Protein AF-A0A6A6BE35-F1 (afdb_monomer_lite)

Structure (mmCIF, N/CA/C/O backbone):
data_AF-A0A6A6BE35-F1
#
_entry.id   AF-A0A6A6BE35-F1
#
loop_
_atom_site.group_PDB
_atom_site.id
_atom_site.type_symbol
_atom_site.label_atom_id
_atom_site.label_alt_id
_atom_site.label_comp_id
_atom_site.label_asym_id
_atom_site.label_entity_id
_atom_site.label_seq_id
_atom_site.pdbx_PDB_ins_code
_atom_site.Cartn_x
_atom_site.Cartn_y
_atom_site.Cartn_z
_atom_site.occupancy
_atom_site.B_iso_or_equiv
_atom_site.auth_seq_id
_atom_site.auth_comp_id
_atom_site.auth_asym_id
_atom_site.auth_atom_id
_atom_site.pdbx_PDB_model_num
ATOM 1 N N . MET A 1 1 ? -9.142 2.833 -28.891 1.00 37.50 1 MET A N 1
ATOM 2 C CA . MET A 1 1 ? -7.715 3.220 -28.942 1.00 37.50 1 MET A CA 1
ATOM 3 C C . MET A 1 1 ? -7.694 4.728 -28.736 1.00 37.50 1 MET A C 1
ATOM 5 O O . MET A 1 1 ? -7.769 5.482 -29.693 1.00 37.50 1 MET A O 1
ATOM 9 N N . SER A 1 2 ? -7.842 5.151 -27.480 1.00 34.91 2 SER A N 1
ATOM 10 C CA . SER A 1 2 ? -8.206 6.531 -27.126 1.00 34.91 2 SER A CA 1
ATOM 11 C C . SER A 1 2 ? -6.952 7.366 -26.843 1.00 34.91 2 SER A C 1
ATOM 13 O O . SER A 1 2 ? -5.941 6.805 -26.420 1.00 34.91 2 SER A O 1
ATOM 15 N N . PRO A 1 3 ? -6.992 8.670 -27.156 1.00 46.59 3 PRO A N 1
ATOM 16 C CA . PRO A 1 3 ? -5.822 9.473 -27.476 1.00 46.59 3 PRO A CA 1
ATOM 17 C C . PRO A 1 3 ? -5.010 9.829 -26.230 1.00 46.59 3 PRO A C 1
ATOM 19 O O . PRO A 1 3 ? -5.546 9.938 -25.129 1.00 46.59 3 PRO A O 1
ATOM 22 N N . LEU A 1 4 ? -3.709 10.035 -26.446 1.00 47.69 4 LEU A N 1
ATOM 23 C CA . LEU A 1 4 ? -2.791 10.735 -25.551 1.00 47.69 4 LEU A CA 1
ATOM 24 C C . LEU A 1 4 ? -3.471 11.990 -24.980 1.00 47.69 4 LEU A C 1
ATOM 26 O O . LEU A 1 4 ? -3.577 13.004 -25.669 1.00 47.69 4 LEU A O 1
ATOM 30 N N . TYR A 1 5 ? -3.948 11.920 -23.738 1.00 47.78 5 TYR A N 1
ATOM 31 C CA . TYR A 1 5 ? -4.463 13.087 -23.031 1.00 47.78 5 TYR A CA 1
ATOM 32 C C . TYR A 1 5 ? -3.304 14.081 -22.821 1.00 47.78 5 TYR A C 1
ATOM 34 O O . TYR A 1 5 ? -2.367 13.820 -22.069 1.00 47.78 5 TYR A O 1
ATOM 42 N N . GLU A 1 6 ? -3.373 15.210 -23.527 1.00 46.94 6 GLU A N 1
ATOM 43 C CA . GLU A 1 6 ? -2.720 16.485 -23.187 1.00 46.94 6 GLU A CA 1
ATOM 44 C C . GLU A 1 6 ? -1.197 16.478 -22.969 1.00 46.94 6 GLU A C 1
ATOM 46 O O . GLU A 1 6 ? -0.704 17.085 -22.022 1.00 46.94 6 GLU A O 1
ATOM 51 N N . GLY A 1 7 ? -0.414 15.825 -23.834 1.00 51.19 7 GLY A N 1
ATOM 52 C CA . GLY A 1 7 ? 1.042 16.055 -23.907 1.00 51.19 7 GLY A CA 1
ATOM 53 C C . GLY A 1 7 ? 1.855 15.708 -22.647 1.00 51.19 7 GLY A C 1
ATOM 54 O O . GLY A 1 7 ? 3.068 15.914 -22.629 1.00 51.19 7 GLY A O 1
ATOM 55 N N . LYS A 1 8 ? 1.222 15.157 -21.610 1.00 55.59 8 LYS A N 1
ATOM 56 C CA . LYS A 1 8 ? 1.881 14.668 -20.403 1.00 55.59 8 LYS A CA 1
ATOM 57 C C . LYS A 1 8 ? 2.379 13.260 -20.657 1.00 55.59 8 LYS A C 1
ATOM 59 O O . LYS A 1 8 ? 1.674 12.419 -21.219 1.00 55.59 8 LYS A O 1
ATOM 64 N N . ARG A 1 9 ? 3.609 12.977 -20.229 1.00 71.88 9 ARG A N 1
ATOM 65 C CA . ARG A 1 9 ? 4.124 11.604 -20.273 1.00 71.88 9 ARG A CA 1
ATOM 66 C C . ARG A 1 9 ? 3.217 10.724 -19.416 1.00 71.88 9 ARG A C 1
ATOM 68 O O . ARG A 1 9 ? 2.817 11.136 -18.333 1.00 71.88 9 ARG A O 1
ATOM 75 N N . VAL A 1 10 ? 2.940 9.499 -19.867 1.00 71.19 10 VAL A N 1
ATOM 76 C CA . VAL A 1 10 ? 2.113 8.497 -19.155 1.00 71.19 10 VAL A CA 1
ATOM 77 C C . VAL A 1 10 ? 2.489 8.389 -17.669 1.00 71.19 10 VAL A C 1
ATOM 79 O O . VAL A 1 10 ? 1.639 8.245 -16.797 1.00 71.19 10 VAL A O 1
ATOM 82 N N . ARG A 1 11 ? 3.772 8.561 -17.354 1.00 72.75 11 ARG A N 1
ATOM 83 C CA . ARG A 1 11 ? 4.278 8.639 -15.986 1.00 72.75 11 ARG A CA 1
ATOM 84 C C . ARG A 1 11 ? 3.745 9.816 -15.163 1.00 72.75 11 ARG A C 1
ATOM 86 O O . ARG A 1 11 ? 3.403 9.615 -14.005 1.00 72.75 11 ARG A O 1
ATOM 93 N N . GLU A 1 12 ? 3.709 11.026 -15.710 1.00 80.50 12 GLU A N 1
ATOM 94 C CA . GLU A 1 12 ? 3.241 12.227 -14.997 1.00 80.50 12 GLU A CA 1
ATOM 95 C C . GLU A 1 12 ? 1.756 12.091 -14.630 1.00 80.50 12 GLU A C 1
ATOM 97 O O . GLU A 1 12 ? 1.324 12.524 -13.561 1.00 80.50 12 GLU A O 1
ATOM 102 N N . LEU A 1 13 ? 0.992 11.402 -15.480 1.00 82.06 13 LEU A N 1
ATOM 103 C CA . LEU A 1 13 ? -0.392 11.036 -15.212 1.00 82.06 13 LEU A CA 1
ATOM 104 C C . LEU A 1 13 ? -0.497 10.078 -14.009 1.00 82.06 13 LEU A C 1
ATOM 106 O O . LEU A 1 13 ? -1.255 10.340 -13.073 1.00 82.06 13 LEU A O 1
ATOM 110 N N . TYR A 1 14 ? 0.310 9.013 -13.983 1.00 83.44 14 TYR A N 1
ATOM 111 C CA . TYR A 1 14 ? 0.340 8.072 -12.860 1.00 83.44 14 TYR A CA 1
ATOM 112 C C . TYR A 1 14 ? 0.868 8.697 -11.558 1.00 83.44 14 TYR A C 1
ATOM 114 O O . TYR A 1 14 ? 0.335 8.429 -10.480 1.00 83.44 14 TYR A O 1
ATOM 122 N N . GLU A 1 15 ? 1.856 9.590 -11.622 1.00 85.44 15 GLU A N 1
ATOM 123 C CA . GLU A 1 15 ? 2.307 10.380 -10.466 1.00 85.44 15 GLU A CA 1
ATOM 124 C C . GLU A 1 15 ? 1.185 11.276 -9.913 1.00 85.44 15 GLU A C 1
ATOM 126 O O . GLU A 1 15 ? 1.008 11.367 -8.693 1.00 85.44 15 GLU A O 1
ATOM 131 N N . GLY A 1 16 ? 0.378 11.875 -10.791 1.00 85.12 16 GLY A N 1
ATOM 132 C CA . GLY A 1 16 ? -0.818 12.625 -10.411 1.00 85.12 16 GLY A CA 1
ATOM 133 C C . GLY A 1 16 ? -1.837 11.750 -9.682 1.00 85.12 16 GLY A C 1
ATOM 134 O O . GLY A 1 16 ? -2.207 12.053 -8.546 1.00 85.12 16 GLY A O 1
ATOM 135 N N . PHE A 1 17 ? -2.224 10.620 -10.279 1.00 83.06 17 PHE A N 1
ATOM 136 C CA . PHE A 1 17 ? -3.195 9.702 -9.679 1.00 83.06 17 PHE A CA 1
ATOM 137 C C . PHE A 1 17 ? -2.731 9.139 -8.334 1.00 83.06 17 PHE A C 1
ATOM 139 O O . PHE A 1 17 ? -3.496 9.157 -7.368 1.00 83.06 17 PHE A O 1
ATOM 146 N N . THR A 1 18 ? -1.472 8.699 -8.229 1.00 83.62 18 THR A N 1
ATOM 147 C CA . THR A 1 18 ? -0.912 8.224 -6.951 1.00 83.62 18 THR A CA 1
ATOM 148 C C . THR A 1 18 ? -0.950 9.311 -5.876 1.00 83.62 18 THR A C 1
ATOM 150 O O . THR A 1 18 ? -1.292 9.023 -4.729 1.00 83.62 18 THR A O 1
ATOM 153 N N . SER A 1 19 ? -0.664 10.566 -6.230 1.00 85.31 19 SER A N 1
ATOM 154 C CA . SER A 1 19 ? -0.704 11.698 -5.296 1.00 85.31 19 SER A CA 1
ATOM 155 C C . SER A 1 19 ? -2.131 12.033 -4.858 1.00 85.31 19 SER A C 1
ATOM 157 O O . SER A 1 19 ? -2.370 12.278 -3.676 1.00 85.31 19 SER A O 1
ATOM 159 N N . THR A 1 20 ? -3.105 11.970 -5.771 1.00 86.12 20 THR A N 1
ATOM 160 C CA . THR A 1 20 ? -4.527 12.133 -5.440 1.00 86.12 20 THR A CA 1
ATOM 161 C C . THR A 1 20 ? -5.021 11.018 -4.519 1.00 86.12 20 THR A C 1
ATOM 163 O O . THR A 1 20 ? -5.700 11.293 -3.530 1.00 86.12 20 THR A O 1
ATOM 166 N N . LEU A 1 21 ? -4.661 9.762 -4.799 1.00 83.38 21 LEU A N 1
ATOM 167 C CA . LEU A 1 21 ? -5.010 8.620 -3.950 1.00 83.38 21 LEU A CA 1
ATOM 168 C C . LEU A 1 21 ? -4.365 8.730 -2.571 1.00 83.38 21 LEU A C 1
ATOM 170 O O . LEU A 1 21 ? -5.031 8.504 -1.562 1.00 83.38 21 LEU A O 1
ATOM 174 N N . GLN A 1 22 ? -3.102 9.154 -2.514 1.00 85.31 22 GLN A N 1
ATOM 175 C CA . GLN A 1 22 ? -2.423 9.441 -1.260 1.00 85.31 22 GLN A CA 1
ATOM 176 C C . GLN A 1 22 ? -3.173 10.529 -0.482 1.00 85.31 22 GLN A C 1
ATOM 178 O O . GLN A 1 22 ? -3.501 10.330 0.684 1.00 85.31 22 GLN A O 1
ATOM 183 N N . TYR A 1 23 ? -3.523 11.647 -1.120 1.00 85.88 23 TYR A N 1
ATOM 184 C CA . TYR A 1 23 ? -4.285 12.713 -0.473 1.00 85.88 23 TYR A CA 1
ATOM 185 C C . TYR A 1 23 ? -5.612 12.202 0.111 1.00 85.88 23 TYR A C 1
ATOM 187 O O . TYR A 1 23 ? -5.887 12.442 1.291 1.00 85.88 23 TYR A O 1
ATOM 195 N N . LYS A 1 24 ? -6.390 11.436 -0.671 1.00 82.81 24 LYS A N 1
ATOM 196 C CA . LYS A 1 24 ? -7.643 10.807 -0.217 1.00 82.81 24 LYS A CA 1
ATOM 197 C C . LYS A 1 24 ? -7.415 9.884 0.987 1.00 82.81 24 LYS A C 1
ATOM 199 O O . LYS A 1 24 ? -8.190 9.946 1.936 1.00 82.81 24 LYS A O 1
ATOM 204 N N . ALA A 1 25 ? -6.354 9.073 0.967 1.00 81.88 25 ALA A N 1
ATOM 205 C CA . ALA A 1 25 ? -6.008 8.144 2.046 1.00 81.88 25 ALA A CA 1
ATOM 206 C C . ALA A 1 25 ? -5.628 8.848 3.360 1.00 81.88 25 ALA A C 1
ATOM 208 O O . ALA A 1 25 ? -5.853 8.311 4.447 1.00 81.88 25 ALA A O 1
ATOM 209 N N . TYR A 1 26 ? -5.024 10.036 3.267 1.00 81.56 26 TYR A N 1
ATOM 210 C CA . TYR A 1 26 ? -4.590 10.804 4.432 1.00 81.56 26 TYR A CA 1
ATOM 211 C C . TYR A 1 26 ? -5.704 11.664 5.041 1.00 81.56 26 TYR A C 1
ATOM 213 O O . TYR A 1 26 ? -5.752 11.770 6.264 1.00 81.56 26 TYR A O 1
ATOM 221 N N . HIS A 1 27 ? -6.589 12.247 4.225 1.00 80.94 27 HIS A N 1
ATOM 222 C CA . HIS A 1 27 ? -7.560 13.256 4.682 1.00 80.94 27 HIS A CA 1
ATOM 223 C C . HIS A 1 27 ? -8.969 12.718 4.938 1.00 80.94 27 HIS A C 1
ATOM 225 O O . HIS A 1 27 ? -9.777 13.403 5.561 1.00 80.94 27 HIS A O 1
ATOM 231 N N . LYS A 1 28 ? -9.297 11.517 4.454 1.00 79.38 28 LYS A N 1
ATOM 232 C CA . LYS A 1 28 ? -10.589 10.873 4.711 1.00 79.38 28 LYS A CA 1
ATOM 233 C C . LYS A 1 28 ? -10.364 9.493 5.328 1.00 79.38 28 LYS A C 1
ATOM 235 O O . LYS A 1 28 ? -9.373 8.846 4.981 1.00 79.38 28 LYS A O 1
ATOM 240 N N . PRO A 1 29 ? -11.259 9.020 6.218 1.00 74.88 29 PRO A N 1
ATOM 241 C CA . PRO A 1 29 ? -11.204 7.641 6.680 1.00 74.88 29 PRO A CA 1
ATOM 242 C C . PRO A 1 29 ? -11.243 6.719 5.450 1.00 74.88 29 PRO A C 1
ATOM 244 O O . PRO A 1 29 ? -12.116 6.887 4.589 1.00 74.88 29 PRO A O 1
ATOM 247 N N . PRO A 1 30 ? -10.266 5.809 5.301 1.00 76.62 30 PRO A N 1
ATOM 248 C CA . PRO A 1 30 ? -10.165 4.990 4.107 1.00 76.62 30 PRO A CA 1
ATOM 249 C C . PRO A 1 30 ? -11.378 4.065 4.028 1.00 76.62 30 PRO A C 1
ATOM 251 O O . PRO A 1 30 ? -11.680 3.336 4.963 1.00 76.62 30 PRO A O 1
ATOM 254 N N . GLY A 1 31 ? -12.091 4.110 2.906 1.00 79.12 31 GLY A N 1
ATOM 255 C CA . GLY A 1 31 ? -13.169 3.170 2.610 1.00 79.12 31 GLY A CA 1
ATOM 256 C C . GLY A 1 31 ? -12.675 2.017 1.739 1.00 79.12 31 GLY A C 1
ATOM 257 O O . GLY A 1 31 ? -11.698 2.164 1.006 1.00 79.12 31 GLY A O 1
ATOM 258 N N . LYS A 1 32 ? -13.405 0.894 1.724 1.00 85.38 32 LYS A N 1
ATOM 259 C CA . LYS A 1 32 ? -13.099 -0.271 0.861 1.00 85.38 32 LYS A CA 1
ATOM 260 C C . LYS A 1 32 ? -12.979 0.094 -0.630 1.00 85.38 32 LYS A C 1
ATOM 262 O O . LYS A 1 32 ? -12.189 -0.505 -1.349 1.00 85.38 32 LYS A O 1
ATOM 267 N N . ARG A 1 33 ? -13.690 1.138 -1.079 1.00 85.94 33 ARG A N 1
ATOM 268 C CA . ARG A 1 33 ? -13.586 1.690 -2.445 1.00 85.94 33 ARG A CA 1
ATOM 269 C C . ARG A 1 33 ? -12.186 2.217 -2.783 1.00 85.94 33 ARG A C 1
ATOM 271 O O . ARG A 1 33 ? -11.717 1.994 -3.889 1.00 85.94 33 ARG A O 1
ATOM 278 N N . LEU A 1 34 ? -11.509 2.864 -1.830 1.00 86.81 34 LEU A N 1
ATOM 279 C CA . LEU A 1 34 ? -10.157 3.395 -2.031 1.00 86.81 34 LEU A CA 1
ATOM 280 C C . LEU A 1 34 ? -9.145 2.269 -2.277 1.00 86.81 34 LEU A C 1
ATOM 282 O O . LEU A 1 34 ? -8.259 2.427 -3.107 1.00 86.81 34 LEU A O 1
ATOM 286 N N . ILE A 1 35 ? -9.294 1.130 -1.589 1.00 89.56 35 ILE A N 1
ATOM 287 C CA . ILE A 1 35 ? -8.456 -0.054 -1.830 1.00 89.56 35 ILE A CA 1
ATOM 288 C C . ILE A 1 35 ? -8.647 -0.550 -3.265 1.00 89.56 35 ILE A C 1
ATOM 290 O O . ILE A 1 35 ? -7.660 -0.808 -3.942 1.00 89.56 35 ILE A O 1
ATOM 294 N N . GLY A 1 36 ? -9.891 -0.619 -3.748 1.00 88.88 36 GLY A N 1
ATOM 295 C CA . GLY A 1 36 ? -10.174 -1.000 -5.135 1.00 88.88 36 GLY A CA 1
ATOM 296 C C . GLY A 1 36 ? -9.543 -0.049 -6.161 1.00 88.88 36 GLY A C 1
ATOM 297 O O . GLY A 1 36 ? -8.948 -0.508 -7.134 1.00 88.88 36 GLY A O 1
ATOM 298 N N . GLU A 1 37 ? -9.603 1.269 -5.923 1.00 89.19 37 GLU A N 1
ATOM 299 C CA . GLU A 1 37 ? -8.927 2.265 -6.776 1.00 89.19 37 GLU A CA 1
ATOM 300 C C . GLU A 1 37 ? -7.400 2.054 -6.793 1.00 89.19 37 GLU A C 1
ATOM 302 O O . GLU A 1 37 ? -6.778 2.085 -7.854 1.00 89.19 37 GLU A O 1
ATOM 307 N N . VAL A 1 38 ? -6.792 1.801 -5.628 1.00 91.31 38 VAL A N 1
ATOM 308 C CA . VAL A 1 38 ? -5.349 1.529 -5.513 1.00 91.31 38 VAL A CA 1
ATOM 309 C C . VAL A 1 38 ? -4.962 0.233 -6.231 1.00 91.31 38 VAL A C 1
ATOM 311 O O . VAL A 1 38 ? -3.960 0.225 -6.942 1.00 91.31 38 VAL A O 1
ATOM 314 N N . GLN A 1 39 ? -5.765 -0.825 -6.105 1.00 92.69 39 GLN A N 1
ATOM 315 C CA . GLN A 1 39 ? -5.534 -2.113 -6.767 1.00 92.69 39 GLN A CA 1
ATOM 316 C C . GLN A 1 39 ? -5.629 -2.021 -8.283 1.00 92.69 39 GLN A C 1
ATOM 318 O O . GLN A 1 39 ? -4.753 -2.521 -8.983 1.00 92.69 39 GLN A O 1
ATOM 323 N N . THR A 1 40 ? -6.627 -1.301 -8.791 1.00 93.56 40 THR A N 1
ATOM 324 C CA . THR A 1 40 ? -6.759 -1.051 -10.233 1.00 93.56 40 THR A CA 1
ATOM 325 C C . THR A 1 40 ? -5.504 -0.358 -10.770 1.00 93.56 40 THR A C 1
ATOM 327 O O . THR A 1 40 ? -4.921 -0.775 -11.768 1.00 93.56 40 THR A O 1
ATOM 330 N N . LEU A 1 41 ? -5.012 0.657 -10.054 1.00 91.19 41 LEU A N 1
ATOM 331 C CA . LEU A 1 41 ? -3.800 1.367 -10.450 1.00 91.19 41 LEU A CA 1
ATOM 332 C C . LEU A 1 41 ? -2.532 0.496 -10.340 1.00 91.19 41 LEU A C 1
ATOM 334 O O . LEU A 1 41 ? -1.635 0.598 -11.178 1.00 91.19 41 LEU A O 1
ATOM 338 N N . GLN A 1 42 ? -2.444 -0.373 -9.331 1.00 93.69 42 GLN A N 1
ATOM 339 C CA . GLN A 1 42 ? -1.372 -1.368 -9.213 1.00 93.69 42 GLN A CA 1
ATOM 340 C C . GLN A 1 42 ? -1.378 -2.348 -10.397 1.00 93.69 42 GLN A C 1
ATOM 342 O O . GLN A 1 42 ? -0.311 -2.675 -10.920 1.00 93.69 42 GLN A O 1
ATOM 347 N N . GLU A 1 43 ? -2.551 -2.805 -10.840 1.00 93.56 43 GLU A N 1
ATOM 348 C CA . GLU A 1 43 ? -2.699 -3.688 -12.003 1.00 93.56 43 GLU A CA 1
ATOM 349 C C . GLU A 1 43 ? -2.240 -3.005 -13.294 1.00 93.56 43 GLU A C 1
ATOM 351 O O . GLU A 1 43 ? -1.451 -3.583 -14.048 1.00 93.56 43 GLU A O 1
ATOM 356 N N . GLU A 1 44 ? -2.651 -1.755 -13.516 1.00 92.75 44 GLU A N 1
ATOM 357 C CA . GLU A 1 44 ? -2.216 -0.966 -14.672 1.00 92.75 44 GLU A CA 1
ATOM 358 C C . GLU A 1 44 ? -0.696 -0.754 -14.685 1.00 92.75 44 GLU A C 1
ATOM 360 O O . GLU A 1 44 ? -0.031 -1.036 -15.685 1.00 92.75 44 GLU A O 1
ATOM 365 N N . ILE A 1 45 ? -0.112 -0.331 -13.557 1.00 91.94 45 ILE A N 1
ATOM 366 C CA . ILE A 1 45 ? 1.340 -0.135 -13.444 1.00 91.94 45 ILE A CA 1
ATOM 367 C C . ILE A 1 45 ? 2.084 -1.461 -13.643 1.00 91.94 45 ILE A C 1
ATOM 369 O O . ILE A 1 45 ? 3.120 -1.491 -14.308 1.00 91.94 45 ILE A O 1
ATOM 373 N N . SER A 1 46 ? 1.558 -2.570 -13.119 1.00 94.50 46 SER A N 1
ATOM 374 C CA . SER A 1 46 ? 2.112 -3.913 -13.326 1.00 94.50 46 SER A CA 1
ATOM 375 C C . SER A 1 46 ? 2.116 -4.309 -14.807 1.00 94.50 46 SER A C 1
ATOM 377 O O . SER A 1 46 ? 3.118 -4.828 -15.306 1.00 94.50 46 SER A O 1
ATOM 379 N N . ALA A 1 47 ? 1.042 -4.009 -15.545 1.00 92.94 47 ALA A N 1
ATOM 380 C CA . ALA A 1 47 ? 0.992 -4.224 -16.989 1.00 92.94 47 ALA A CA 1
ATOM 381 C C . ALA A 1 47 ? 2.047 -3.379 -17.725 1.00 92.94 47 ALA A C 1
ATOM 383 O O . ALA A 1 47 ? 2.798 -3.915 -18.542 1.00 92.94 47 ALA A O 1
ATOM 384 N N . CYS A 1 48 ? 2.185 -2.093 -17.385 1.00 91.31 48 CYS A N 1
ATOM 385 C CA . CYS A 1 48 ? 3.225 -1.230 -17.955 1.00 91.31 48 CYS A CA 1
ATOM 386 C C . CYS A 1 48 ? 4.643 -1.739 -17.656 1.00 91.31 48 CYS A C 1
ATOM 388 O O . CYS A 1 48 ? 5.494 -1.746 -18.543 1.00 91.31 48 CYS A O 1
ATOM 390 N N . LEU A 1 49 ? 4.904 -2.208 -16.432 1.00 92.56 49 LEU A N 1
ATOM 391 C CA . LEU A 1 49 ? 6.200 -2.775 -16.050 1.00 92.56 49 LEU A CA 1
ATOM 392 C C . LEU A 1 49 ? 6.556 -4.012 -16.881 1.00 92.56 49 LEU A C 1
ATOM 394 O O . LEU A 1 49 ? 7.704 -4.133 -17.309 1.00 92.56 49 LEU A O 1
ATOM 398 N N . LYS A 1 50 ? 5.584 -4.894 -17.153 1.00 93.50 50 LYS A N 1
ATOM 399 C CA . LYS A 1 50 ? 5.780 -6.063 -18.028 1.00 93.50 50 LYS A CA 1
ATOM 400 C C . LYS A 1 50 ? 6.129 -5.650 -19.456 1.00 93.50 50 LYS A C 1
ATOM 402 O O . LYS A 1 50 ? 7.037 -6.225 -20.050 1.00 93.50 50 LYS A O 1
ATOM 407 N N . VAL A 1 51 ? 5.452 -4.633 -19.993 1.00 93.56 51 VAL A N 1
ATOM 408 C CA . VAL A 1 51 ? 5.753 -4.104 -21.334 1.00 93.56 51 VAL A CA 1
ATOM 409 C C . VAL A 1 51 ? 7.162 -3.513 -21.385 1.00 93.56 51 VAL A C 1
ATOM 411 O O . VAL A 1 51 ? 7.921 -3.842 -22.292 1.00 93.56 51 VAL A O 1
ATOM 414 N N . LEU A 1 52 ? 7.551 -2.697 -20.399 1.00 90.69 52 LEU A N 1
ATOM 415 C CA . LEU A 1 52 ? 8.899 -2.119 -20.335 1.00 90.69 52 LEU A CA 1
ATOM 416 C C . LEU A 1 52 ? 9.986 -3.186 -20.176 1.00 90.69 52 LEU A C 1
ATOM 418 O O . LEU A 1 52 ? 11.067 -3.039 -20.737 1.00 90.69 52 LEU A O 1
ATOM 422 N N . GLN A 1 53 ? 9.712 -4.260 -19.433 1.00 92.94 53 GLN A N 1
ATOM 423 C CA . GLN A 1 53 ? 10.629 -5.391 -19.332 1.00 92.94 53 GLN A CA 1
ATOM 424 C C . GLN A 1 53 ? 10.822 -6.068 -20.696 1.00 92.94 53 GLN A C 1
ATOM 426 O O . GLN A 1 53 ? 11.960 -6.266 -21.113 1.00 92.94 53 GLN A O 1
ATOM 431 N N . GLY A 1 54 ? 9.737 -6.349 -21.423 1.00 92.50 54 GLY A N 1
ATOM 432 C CA . GLY A 1 54 ? 9.832 -6.914 -22.772 1.00 92.50 54 GLY A CA 1
ATOM 433 C C . GLY A 1 54 ? 10.568 -5.991 -23.750 1.00 92.50 54 GLY A C 1
ATOM 434 O O . GLY A 1 54 ? 11.359 -6.455 -24.566 1.00 92.50 54 GLY A O 1
ATOM 435 N N . GLN A 1 55 ? 10.372 -4.673 -23.641 1.00 92.75 55 GLN A N 1
ATOM 436 C CA . GLN A 1 55 ? 11.122 -3.688 -24.430 1.00 92.75 55 GLN A CA 1
ATOM 437 C C . GLN A 1 55 ? 12.615 -3.669 -24.080 1.00 92.75 55 GLN A C 1
ATOM 439 O O . GLN A 1 55 ? 13.445 -3.524 -24.976 1.00 92.75 55 GLN A O 1
ATOM 444 N N . GLU A 1 56 ? 12.968 -3.822 -22.801 1.00 91.44 56 GLU A N 1
ATOM 445 C CA . GLU A 1 56 ? 14.360 -3.916 -22.352 1.00 91.44 56 GLU A CA 1
ATOM 446 C C . GLU A 1 56 ? 15.048 -5.162 -22.929 1.00 91.44 56 GLU A C 1
ATOM 448 O O . GLU A 1 56 ? 16.158 -5.055 -23.452 1.00 91.44 56 GLU A O 1
ATOM 453 N N . GLU A 1 57 ? 14.379 -6.317 -22.871 1.00 92.81 57 GLU A N 1
ATOM 454 C CA . GLU A 1 57 ? 14.861 -7.586 -23.430 1.00 92.81 57 GLU A CA 1
ATOM 455 C C . GLU A 1 57 ? 15.031 -7.481 -24.953 1.00 92.81 57 GLU A C 1
ATOM 457 O O . GLU A 1 57 ? 16.127 -7.695 -25.471 1.00 92.81 57 GLU A O 1
ATOM 462 N N . PHE A 1 58 ? 14.001 -7.011 -25.664 1.00 92.00 58 PHE A N 1
ATOM 463 C CA . PHE A 1 58 ? 14.054 -6.818 -27.114 1.00 92.00 58 PHE A CA 1
ATOM 464 C C . PHE A 1 58 ? 15.173 -5.860 -27.541 1.00 92.00 58 PHE A C 1
ATOM 466 O O . PHE A 1 58 ? 15.912 -6.140 -28.483 1.00 92.00 58 PHE A O 1
ATOM 473 N N . ALA A 1 59 ? 15.335 -4.728 -26.852 1.00 89.12 59 ALA A N 1
ATOM 474 C CA . ALA A 1 59 ? 16.384 -3.766 -27.174 1.00 89.12 59 ALA A CA 1
ATOM 475 C C . ALA A 1 59 ? 17.792 -4.322 -26.885 1.00 89.12 59 ALA A C 1
ATOM 477 O O . ALA A 1 59 ? 18.745 -3.994 -27.600 1.00 89.12 59 ALA A O 1
ATOM 478 N N . ALA A 1 60 ? 17.939 -5.170 -25.862 1.00 89.44 60 ALA A N 1
ATOM 479 C CA . ALA A 1 60 ? 19.196 -5.847 -25.563 1.00 89.44 60 ALA A CA 1
ATOM 480 C C . ALA A 1 60 ? 19.550 -6.880 -26.644 1.00 89.44 60 ALA A C 1
ATOM 482 O O . ALA A 1 60 ? 20.689 -6.886 -27.123 1.00 89.44 60 ALA A O 1
ATOM 483 N N . ASP A 1 61 ? 18.574 -7.676 -27.078 1.00 89.69 61 ASP A N 1
ATOM 484 C CA . ASP A 1 61 ? 18.738 -8.663 -28.146 1.00 89.69 61 ASP A CA 1
ATOM 485 C C . ASP A 1 61 ? 19.024 -7.989 -29.487 1.00 89.69 61 ASP A C 1
ATOM 487 O O . ASP A 1 61 ? 19.970 -8.352 -30.187 1.00 89.69 61 ASP A O 1
ATOM 491 N N . PHE A 1 62 ? 18.283 -6.931 -29.820 1.00 87.44 62 PHE A N 1
ATOM 492 C CA . PHE A 1 62 ? 18.495 -6.159 -31.040 1.00 87.44 62 PHE A CA 1
ATOM 493 C C . PHE A 1 62 ? 19.908 -5.566 -31.093 1.00 87.44 62 PHE A C 1
ATOM 495 O O . PHE A 1 62 ? 20.597 -5.649 -32.111 1.00 87.44 62 PHE A O 1
ATOM 502 N N . LYS A 1 63 ? 20.403 -5.043 -29.965 1.00 86.88 63 LYS A N 1
ATOM 503 C CA . LYS A 1 63 ? 21.791 -4.586 -29.844 1.00 86.88 63 LYS A CA 1
ATOM 504 C C . LYS A 1 63 ? 22.799 -5.726 -30.042 1.00 86.88 63 LYS A C 1
ATOM 506 O O . LYS A 1 63 ? 23.856 -5.496 -30.631 1.00 86.88 63 LYS A O 1
ATOM 511 N N . ALA A 1 64 ? 22.510 -6.932 -29.552 1.00 86.38 64 ALA A N 1
ATOM 512 C CA . ALA A 1 64 ? 23.372 -8.096 -29.748 1.00 86.38 64 ALA A CA 1
ATOM 513 C C . ALA A 1 64 ? 23.411 -8.537 -31.223 1.00 86.38 64 ALA A C 1
ATOM 515 O O . ALA A 1 64 ? 24.491 -8.810 -31.755 1.00 86.38 64 ALA A O 1
ATOM 516 N N . VAL A 1 65 ? 22.266 -8.526 -31.909 1.00 86.50 65 VAL A N 1
ATOM 517 C CA . VAL A 1 65 ? 22.154 -8.843 -33.344 1.00 86.50 65 VAL A CA 1
ATOM 518 C C . VAL A 1 65 ? 22.908 -7.828 -34.201 1.00 86.50 65 VAL A C 1
ATOM 520 O O . VAL A 1 65 ? 23.633 -8.221 -35.109 1.00 86.50 65 VAL A O 1
ATOM 523 N N . LEU A 1 66 ? 22.819 -6.536 -33.877 1.00 82.69 66 LEU A N 1
ATOM 524 C CA . LEU A 1 66 ? 23.553 -5.482 -34.586 1.00 82.69 66 LEU A CA 1
ATOM 525 C C . LEU A 1 66 ? 25.063 -5.480 -34.310 1.00 82.69 66 LEU A C 1
ATOM 527 O O . LEU A 1 66 ? 25.795 -4.691 -34.910 1.00 82.69 66 LEU A O 1
ATOM 531 N N . SER A 1 67 ? 25.553 -6.327 -33.402 1.00 80.62 67 SER A N 1
ATOM 532 C CA . SER A 1 67 ? 26.974 -6.365 -33.092 1.00 80.62 67 SER A CA 1
ATOM 533 C C . SER A 1 67 ? 27.784 -6.920 -34.281 1.00 80.62 67 SER A C 1
ATOM 535 O O . SER A 1 67 ? 27.402 -7.935 -34.861 1.00 80.62 67 SER A O 1
ATOM 537 N N . PRO A 1 68 ? 28.948 -6.330 -34.626 1.00 76.06 68 PRO A N 1
ATOM 538 C CA . PRO A 1 68 ? 29.795 -6.786 -35.736 1.00 76.06 68 PRO A CA 1
ATOM 539 C C . PRO A 1 68 ? 30.234 -8.253 -35.621 1.00 76.06 68 PRO A C 1
ATOM 541 O O . PRO A 1 68 ? 30.583 -8.878 -36.613 1.00 76.06 68 PRO A O 1
ATOM 544 N N . ARG A 1 69 ? 30.208 -8.806 -34.399 1.00 73.44 69 ARG A N 1
ATOM 545 C CA . ARG A 1 69 ? 30.544 -10.205 -34.100 1.00 73.44 69 ARG A CA 1
ATOM 546 C C . ARG A 1 69 ? 29.461 -11.194 -34.534 1.00 73.44 69 ARG A C 1
ATOM 548 O O . ARG A 1 69 ? 29.758 -12.374 -34.663 1.00 73.44 69 ARG A O 1
ATOM 555 N N . SER A 1 70 ? 28.236 -10.721 -34.743 1.00 76.25 70 SER A N 1
ATOM 556 C CA . SER A 1 70 ? 27.102 -11.539 -35.178 1.00 76.25 70 SER A CA 1
ATOM 557 C C . SER A 1 70 ? 27.071 -11.734 -36.699 1.00 76.25 70 SER A C 1
ATOM 559 O O . SER A 1 70 ? 26.354 -12.602 -37.191 1.00 76.25 70 SER A O 1
ATOM 561 N N . PHE A 1 71 ? 27.857 -10.961 -37.458 1.00 76.81 71 PHE A N 1
ATOM 562 C CA . PHE A 1 71 ? 27.926 -11.060 -38.915 1.00 76.81 71 PHE A CA 1
ATOM 563 C C . PHE A 1 71 ? 29.078 -11.969 -39.359 1.00 76.81 71 PHE A C 1
ATOM 565 O O . PHE A 1 71 ? 30.210 -11.838 -38.901 1.00 76.81 71 PHE A O 1
ATOM 572 N N . ARG A 1 72 ? 28.794 -12.874 -40.304 1.00 70.44 72 ARG A N 1
ATOM 573 C CA . ARG A 1 72 ? 29.767 -13.840 -40.852 1.00 70.44 72 ARG A CA 1
ATOM 574 C C . ARG A 1 72 ? 30.912 -13.173 -41.632 1.00 70.44 72 ARG A C 1
ATOM 576 O O . ARG A 1 72 ? 31.991 -13.744 -41.732 1.00 70.44 72 ARG A O 1
ATOM 583 N N . ILE A 1 73 ? 30.674 -11.977 -42.173 1.00 67.88 73 ILE A N 1
ATOM 584 C CA . ILE A 1 73 ? 31.655 -11.123 -42.851 1.00 67.88 73 ILE A CA 1
ATOM 585 C C . ILE A 1 73 ? 31.401 -9.700 -42.342 1.00 67.88 73 ILE A C 1
ATOM 587 O O . ILE A 1 73 ? 30.347 -9.137 -42.621 1.00 67.88 73 ILE A O 1
ATOM 591 N N . SER A 1 74 ? 32.331 -9.136 -41.570 1.00 68.38 74 SER A N 1
ATOM 592 C CA . SER A 1 74 ? 32.234 -7.765 -41.051 1.00 68.38 74 SER A CA 1
ATOM 593 C C . SER A 1 74 ? 33.314 -6.903 -41.691 1.00 68.38 74 SER A C 1
ATOM 595 O O . SER A 1 74 ? 34.502 -7.187 -41.554 1.00 68.38 74 SER A O 1
ATOM 597 N N . THR A 1 75 ? 32.920 -5.816 -42.350 1.00 76.19 75 THR A N 1
ATOM 598 C CA . THR A 1 75 ? 33.872 -4.840 -42.903 1.00 76.19 75 THR A CA 1
ATOM 599 C C . THR A 1 75 ? 34.393 -3.916 -41.795 1.00 76.19 75 THR A C 1
ATOM 601 O O . THR A 1 75 ? 33.647 -3.553 -40.882 1.00 76.19 75 THR A O 1
ATOM 604 N N . SER A 1 76 ? 35.650 -3.463 -41.880 1.00 74.00 76 SER A N 1
ATOM 605 C CA . SER A 1 76 ? 36.253 -2.533 -40.904 1.00 74.00 76 SER A CA 1
ATOM 606 C C . SER A 1 76 ? 35.398 -1.277 -40.673 1.00 74.00 76 SER A C 1
ATOM 608 O O . SER A 1 76 ? 35.219 -0.851 -39.532 1.00 74.00 76 SER A O 1
ATOM 610 N N . PHE A 1 77 ? 34.773 -0.749 -41.731 1.00 76.69 77 PHE A N 1
ATOM 611 C CA . PHE A 1 77 ? 33.837 0.379 -41.668 1.00 76.69 77 PHE A CA 1
ATOM 612 C C . PHE A 1 77 ? 32.589 0.098 -40.806 1.00 76.69 77 PHE A C 1
ATOM 614 O O . PHE A 1 77 ? 32.218 0.927 -39.979 1.00 76.69 77 PHE A O 1
ATOM 621 N N . GLN A 1 78 ? 31.986 -1.091 -40.915 1.00 75.44 78 GLN A N 1
ATOM 622 C CA . G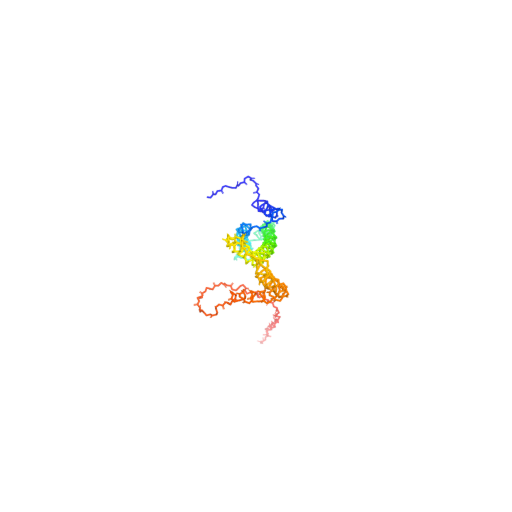LN A 1 78 ? 30.800 -1.480 -40.133 1.00 75.44 78 GLN A CA 1
ATOM 623 C C . GLN A 1 78 ? 31.123 -1.601 -38.638 1.00 75.44 78 GLN A C 1
ATOM 625 O O . GLN A 1 78 ? 30.331 -1.199 -37.784 1.00 75.44 78 GLN A O 1
ATOM 630 N N . SER A 1 79 ? 32.319 -2.103 -38.310 1.00 80.12 79 SER A N 1
ATOM 631 C CA . SER A 1 79 ? 32.778 -2.197 -36.921 1.00 80.12 79 SER A CA 1
ATOM 632 C C . SER A 1 79 ? 32.988 -0.821 -36.274 1.00 80.12 79 SER A C 1
ATOM 634 O O . SER A 1 79 ? 32.631 -0.627 -35.108 1.00 80.12 79 SER A O 1
ATOM 636 N N . LEU A 1 80 ? 33.492 0.150 -37.046 1.00 82.88 80 LEU A N 1
ATOM 637 C CA . LEU A 1 80 ? 33.673 1.532 -36.611 1.00 82.88 80 LEU A CA 1
ATOM 638 C C . LEU A 1 80 ? 32.319 2.240 -36.453 1.00 82.88 80 LEU A C 1
ATOM 640 O O . LEU A 1 80 ? 32.051 2.808 -35.398 1.00 82.88 80 LEU A O 1
ATOM 644 N N . GLN A 1 81 ? 31.425 2.122 -37.441 1.00 84.00 81 GLN A N 1
ATOM 645 C CA . GLN A 1 81 ? 30.079 2.705 -37.398 1.00 84.00 81 GLN A CA 1
ATOM 646 C C . GLN A 1 81 ? 29.260 2.182 -36.209 1.00 84.00 81 GLN A C 1
ATOM 648 O O . GLN A 1 81 ? 28.593 2.953 -35.513 1.00 84.00 81 GLN A O 1
ATOM 653 N N . TYR A 1 82 ? 29.339 0.877 -35.929 1.00 84.94 82 TYR A N 1
ATOM 654 C CA . TYR A 1 82 ? 28.682 0.301 -34.762 1.00 84.94 82 TYR A CA 1
ATOM 655 C C . TYR A 1 82 ? 29.229 0.878 -33.453 1.00 84.94 82 TYR A C 1
ATOM 657 O O . TYR A 1 82 ? 28.456 1.192 -32.547 1.00 84.94 82 TYR A O 1
ATOM 665 N N . ARG A 1 83 ? 30.554 1.023 -33.336 1.00 85.75 83 ARG A N 1
ATOM 666 C CA . ARG A 1 83 ? 31.196 1.515 -32.112 1.00 85.75 83 ARG A CA 1
ATOM 667 C C . ARG A 1 83 ? 30.868 2.978 -31.834 1.00 85.75 83 ARG A C 1
ATOM 669 O O . ARG A 1 83 ? 30.553 3.296 -30.690 1.00 85.75 83 ARG A O 1
ATOM 676 N N . GLU A 1 84 ? 30.947 3.820 -32.859 1.00 87.06 84 GLU A N 1
ATOM 677 C CA . GLU A 1 84 ? 30.825 5.274 -32.724 1.00 87.06 84 GLU A CA 1
ATOM 678 C C . GLU A 1 84 ? 29.364 5.744 -32.651 1.00 87.06 84 GLU A C 1
ATOM 680 O O . GLU A 1 84 ? 29.077 6.704 -31.944 1.00 87.06 84 GLU A O 1
ATOM 685 N N . PHE A 1 85 ? 28.420 5.053 -33.307 1.00 85.38 85 PHE A N 1
ATOM 686 C CA . PHE A 1 85 ? 27.030 5.530 -33.407 1.00 85.38 85 PHE A CA 1
ATOM 687 C C . PHE A 1 85 ? 25.994 4.559 -32.830 1.00 85.38 85 PHE A C 1
ATOM 689 O O . PHE A 1 85 ? 25.203 4.935 -31.964 1.00 85.38 85 PHE A O 1
ATOM 696 N N . ILE A 1 86 ? 25.996 3.292 -33.258 1.00 86.88 86 ILE A N 1
ATOM 697 C CA . ILE A 1 86 ? 24.922 2.339 -32.907 1.00 86.88 86 ILE A CA 1
ATOM 698 C C . ILE A 1 86 ? 24.987 1.947 -31.427 1.00 86.88 86 ILE A C 1
ATOM 700 O O . ILE A 1 86 ? 23.980 1.962 -30.722 1.00 86.88 86 ILE A O 1
ATOM 704 N N . LYS A 1 87 ? 26.180 1.617 -30.926 1.00 88.25 87 LYS A N 1
ATOM 705 C CA . LYS A 1 87 ? 26.400 1.207 -29.536 1.00 88.25 87 LYS A CA 1
ATOM 706 C C . LYS A 1 87 ? 26.020 2.298 -28.520 1.00 88.25 87 LYS A C 1
ATOM 708 O O . LYS A 1 87 ? 25.317 1.949 -27.568 1.00 88.25 87 LYS A O 1
ATOM 713 N N . PRO A 1 88 ? 26.450 3.572 -28.649 1.00 91.62 88 PRO A N 1
ATOM 714 C CA . PRO A 1 88 ? 26.037 4.617 -27.715 1.00 91.62 88 PRO A CA 1
ATOM 715 C C . PRO A 1 88 ? 24.538 4.922 -27.803 1.00 91.62 88 PRO A C 1
ATOM 717 O O . PRO A 1 88 ? 23.905 5.017 -26.754 1.00 91.62 88 PRO A O 1
ATOM 720 N N . ALA A 1 89 ? 23.950 4.973 -29.004 1.00 89.50 89 ALA A N 1
ATOM 721 C CA . ALA A 1 89 ? 22.509 5.186 -29.166 1.00 89.50 89 ALA A CA 1
ATOM 722 C C . ALA A 1 89 ? 21.676 4.056 -28.527 1.00 89.50 89 ALA A C 1
ATOM 724 O O . ALA A 1 89 ? 20.753 4.319 -27.758 1.00 89.50 89 ALA A O 1
ATOM 725 N N . ALA A 1 90 ? 22.047 2.791 -28.758 1.00 88.62 90 ALA A N 1
ATOM 726 C CA . ALA A 1 90 ? 21.379 1.639 -28.149 1.00 88.62 90 ALA A CA 1
ATOM 727 C C . ALA A 1 90 ? 21.536 1.613 -26.619 1.00 88.62 90 ALA A C 1
ATOM 729 O O . ALA A 1 90 ? 20.604 1.265 -25.897 1.00 88.62 90 ALA A O 1
ATOM 730 N N . ASN A 1 91 ? 22.709 1.999 -26.102 1.00 91.44 91 ASN A N 1
ATOM 731 C CA . ASN A 1 91 ? 22.928 2.126 -24.660 1.00 91.44 91 ASN A CA 1
ATOM 732 C C . ASN A 1 91 ? 22.078 3.237 -24.038 1.00 91.44 91 ASN A C 1
ATOM 734 O O . ASN A 1 91 ? 21.571 3.041 -22.936 1.00 91.44 91 ASN A O 1
ATOM 738 N N . ALA A 1 92 ? 21.941 4.379 -24.718 1.00 91.12 92 ALA A N 1
ATOM 739 C CA . ALA A 1 92 ? 21.105 5.483 -24.260 1.00 91.12 92 ALA A CA 1
ATOM 740 C C . ALA A 1 92 ? 19.633 5.052 -24.178 1.00 91.12 92 ALA A C 1
ATOM 742 O O . ALA A 1 92 ? 19.039 5.163 -23.111 1.00 91.12 92 ALA A O 1
ATOM 743 N N . LEU A 1 93 ? 19.097 4.423 -25.231 1.00 89.75 93 LEU A N 1
ATOM 744 C CA . LEU A 1 93 ? 17.730 3.887 -25.221 1.00 89.75 93 LEU A CA 1
ATOM 745 C C . LEU A 1 93 ? 17.501 2.852 -24.111 1.00 89.75 93 LEU A C 1
ATOM 747 O O . LEU A 1 93 ? 16.522 2.936 -23.374 1.00 89.75 93 LEU A O 1
ATOM 751 N N . LEU A 1 94 ? 18.416 1.889 -23.948 1.00 92.19 94 LEU A N 1
ATOM 752 C CA . LEU A 1 94 ? 18.322 0.893 -22.875 1.00 92.19 94 LEU A CA 1
ATOM 753 C C . LEU A 1 94 ? 18.361 1.534 -21.485 1.00 92.19 94 LEU A C 1
ATOM 755 O O . LEU A 1 94 ? 17.668 1.081 -20.572 1.00 92.19 94 LEU A O 1
ATOM 759 N N . LYS A 1 95 ? 19.184 2.571 -21.306 1.00 92.62 95 LYS A N 1
ATOM 760 C CA . LYS A 1 95 ? 19.251 3.323 -20.054 1.00 92.62 95 LYS A CA 1
ATOM 761 C C . LYS A 1 95 ? 17.926 4.034 -19.782 1.00 92.62 95 LYS A C 1
ATOM 763 O O . LYS A 1 95 ? 17.415 3.904 -18.673 1.00 92.62 95 LYS A O 1
ATOM 768 N N . ASP A 1 96 ? 17.355 4.697 -20.781 1.00 91.25 96 ASP A N 1
ATOM 769 C CA . ASP A 1 96 ? 16.089 5.420 -20.645 1.00 91.25 96 ASP A CA 1
ATOM 770 C C . ASP A 1 96 ? 14.936 4.477 -20.272 1.00 91.25 96 ASP A C 1
ATOM 772 O O . ASP A 1 96 ? 14.207 4.750 -19.317 1.00 91.25 96 ASP A O 1
ATOM 776 N N . ILE A 1 97 ? 14.824 3.318 -20.938 1.00 90.12 97 ILE A N 1
ATOM 777 C CA . ILE A 1 97 ? 13.819 2.286 -20.617 1.00 90.12 97 ILE A CA 1
ATOM 778 C C . ILE A 1 97 ? 13.993 1.782 -19.177 1.00 90.12 97 ILE A C 1
ATOM 780 O O . ILE A 1 97 ? 13.024 1.700 -18.418 1.00 90.12 97 ILE A O 1
ATOM 784 N N . ARG A 1 98 ? 15.230 1.470 -18.766 1.00 91.88 98 ARG A N 1
ATOM 785 C CA . ARG A 1 98 ? 15.523 1.009 -17.398 1.00 91.88 98 ARG A CA 1
ATOM 786 C C . ARG A 1 98 ? 15.191 2.054 -16.349 1.00 91.88 98 ARG A C 1
ATOM 788 O O . ARG A 1 98 ? 14.659 1.712 -15.293 1.00 91.88 98 ARG A O 1
ATOM 795 N N . ASP A 1 99 ? 15.545 3.306 -16.601 1.00 91.31 99 ASP A N 1
ATOM 796 C CA . ASP A 1 99 ? 15.298 4.385 -15.657 1.00 91.31 99 ASP A CA 1
ATOM 797 C C . ASP A 1 99 ? 13.797 4.665 -15.543 1.00 91.31 99 ASP A C 1
ATOM 799 O O . ASP A 1 99 ? 13.303 4.881 -14.437 1.00 91.31 99 ASP A O 1
ATOM 803 N N . GLU A 1 100 ? 13.041 4.561 -16.635 1.00 87.94 100 GLU A N 1
ATOM 804 C CA . GLU A 1 100 ? 11.581 4.644 -16.590 1.00 87.94 100 GLU A CA 1
ATOM 805 C C . GLU A 1 100 ? 10.951 3.470 -15.824 1.00 87.94 100 GLU A C 1
ATOM 807 O O . GLU A 1 100 ? 10.099 3.678 -14.954 1.00 87.94 100 GLU A O 1
ATOM 812 N N . ARG A 1 101 ? 11.449 2.244 -16.032 1.00 90.19 101 ARG A N 1
ATOM 813 C CA . ARG A 1 101 ? 11.024 1.053 -15.280 1.00 90.19 101 ARG A CA 1
ATOM 814 C C . ARG A 1 101 ? 11.249 1.210 -13.774 1.00 90.19 101 ARG A C 1
ATOM 816 O O . ARG A 1 101 ? 10.342 0.934 -12.990 1.00 90.19 101 ARG A O 1
ATOM 823 N N . LYS A 1 102 ? 12.422 1.700 -13.350 1.00 92.06 102 LYS A N 1
ATOM 824 C CA . LYS A 1 102 ? 12.722 1.966 -11.927 1.00 92.06 102 LYS A CA 1
ATOM 825 C C . LYS A 1 102 ? 11.739 2.957 -11.305 1.00 92.06 102 LYS A C 1
ATOM 827 O O . LYS A 1 102 ? 11.320 2.772 -10.164 1.00 92.06 102 LYS A O 1
ATOM 832 N N . LYS A 1 103 ? 11.358 4.003 -12.042 1.00 90.19 103 LYS A N 1
ATOM 833 C CA . LYS A 1 103 ? 10.413 5.015 -11.552 1.00 90.19 103 LYS A CA 1
ATOM 834 C C . LYS A 1 103 ? 9.013 4.435 -11.357 1.00 90.19 103 LYS A C 1
ATOM 836 O O . LYS A 1 103 ? 8.413 4.661 -10.307 1.00 90.19 103 LYS A O 1
ATOM 841 N N . LEU A 1 104 ? 8.528 3.623 -12.299 1.00 90.75 104 LEU A N 1
ATOM 842 C CA . LEU A 1 104 ? 7.259 2.905 -12.130 1.00 90.75 104 LEU A CA 1
ATOM 843 C C . LEU A 1 104 ? 7.307 1.906 -10.961 1.00 90.75 104 LEU A C 1
ATOM 845 O O . LEU A 1 104 ? 6.349 1.824 -10.195 1.00 90.75 104 LEU A O 1
ATOM 849 N N . MET A 1 105 ? 8.431 1.211 -10.749 1.00 92.88 105 MET A N 1
ATOM 850 C CA . MET A 1 105 ? 8.612 0.340 -9.575 1.00 92.88 105 MET A CA 1
ATOM 851 C C . MET A 1 105 ? 8.529 1.116 -8.255 1.00 92.88 105 MET A C 1
ATOM 853 O O . MET A 1 105 ? 7.922 0.643 -7.295 1.00 92.88 105 MET A O 1
ATOM 857 N N . HIS A 1 106 ? 9.093 2.324 -8.203 1.00 93.00 106 HIS A N 1
ATOM 858 C CA . HIS A 1 106 ? 8.984 3.180 -7.024 1.00 93.00 106 HIS A CA 1
ATOM 859 C C . HIS A 1 106 ? 7.527 3.600 -6.749 1.00 93.00 106 HIS A C 1
ATOM 861 O O . HIS A 1 106 ? 7.084 3.578 -5.598 1.00 93.00 106 HIS A O 1
ATOM 867 N N . LEU A 1 107 ? 6.752 3.930 -7.790 1.00 91.06 107 LEU A N 1
ATOM 868 C CA . LEU A 1 107 ? 5.319 4.223 -7.650 1.00 91.06 107 LEU A CA 1
ATOM 869 C C . LEU A 1 107 ? 4.523 3.008 -7.166 1.00 91.06 107 LEU A C 1
ATOM 871 O O . LEU A 1 107 ? 3.704 3.149 -6.259 1.00 91.06 107 LEU A O 1
ATOM 875 N N . MET A 1 108 ? 4.819 1.820 -7.695 1.00 92.88 108 MET A N 1
ATOM 876 C CA . MET A 1 108 ? 4.224 0.564 -7.234 1.00 92.88 108 MET A CA 1
ATOM 877 C C . MET A 1 108 ? 4.477 0.340 -5.734 1.00 92.88 108 MET A C 1
ATOM 879 O O . MET A 1 108 ? 3.554 0.040 -4.979 1.00 92.88 108 MET A O 1
ATOM 883 N N . GLY A 1 109 ? 5.713 0.563 -5.271 1.00 92.94 109 GLY A N 1
ATOM 884 C CA . GLY A 1 109 ? 6.059 0.464 -3.850 1.00 92.94 109 GLY A CA 1
ATOM 885 C C . GLY A 1 109 ? 5.281 1.450 -2.971 1.00 92.94 109 GLY A C 1
ATOM 886 O O . GLY A 1 109 ? 4.784 1.079 -1.906 1.00 92.94 109 GLY A O 1
ATOM 887 N N . ARG A 1 110 ? 5.108 2.696 -3.434 1.00 91.94 110 ARG A N 1
ATOM 888 C CA . ARG A 1 110 ? 4.284 3.699 -2.738 1.00 91.94 110 ARG A CA 1
ATOM 889 C C . ARG A 1 110 ? 2.819 3.275 -2.649 1.00 91.94 110 ARG A C 1
ATOM 891 O O . ARG A 1 110 ? 2.219 3.440 -1.589 1.00 91.94 110 ARG A O 1
ATOM 898 N N . LEU A 1 111 ? 2.254 2.722 -3.721 1.00 92.25 111 LEU A N 1
ATOM 899 C CA . LEU A 1 111 ? 0.870 2.246 -3.732 1.00 92.25 111 LEU A CA 1
ATOM 900 C C . LEU A 1 111 ? 0.652 1.081 -2.769 1.00 92.25 111 LEU A C 1
ATOM 902 O O . LEU A 1 111 ? -0.297 1.128 -1.993 1.00 92.25 111 LEU A O 1
ATOM 906 N N . ASN A 1 112 ? 1.576 0.118 -2.723 1.00 93.50 112 ASN A N 1
ATOM 907 C CA . ASN A 1 112 ? 1.526 -0.977 -1.748 1.00 93.50 112 ASN A CA 1
ATOM 908 C C . ASN A 1 112 ? 1.509 -0.452 -0.304 1.00 93.50 112 ASN A C 1
ATOM 910 O O . ASN A 1 112 ? 0.729 -0.914 0.525 1.00 93.50 112 ASN A O 1
ATOM 914 N N . MET A 1 113 ? 2.337 0.552 0.000 1.00 91.69 113 MET A N 1
ATOM 915 C CA . MET A 1 113 ? 2.365 1.178 1.325 1.00 91.69 113 MET A CA 1
ATOM 916 C C . MET A 1 113 ? 1.046 1.898 1.651 1.00 91.69 113 MET A C 1
ATOM 918 O O . MET A 1 113 ? 0.564 1.830 2.782 1.00 91.69 113 MET A O 1
ATOM 922 N N . ILE A 1 114 ? 0.454 2.598 0.676 1.00 90.69 114 ILE A N 1
ATOM 923 C CA . ILE A 1 114 ? -0.851 3.257 0.841 1.00 90.69 114 ILE A CA 1
ATOM 924 C C . ILE A 1 114 ? -1.940 2.214 1.100 1.00 90.69 114 ILE A C 1
ATOM 926 O O . ILE A 1 114 ? -2.739 2.391 2.016 1.00 90.69 114 ILE A O 1
ATOM 930 N N . GLU A 1 115 ? -1.945 1.119 0.342 1.00 91.31 115 GLU A N 1
ATOM 931 C CA . GLU A 1 115 ? -2.897 0.022 0.500 1.00 91.31 115 GLU A CA 1
ATOM 932 C C . GLU A 1 115 ? -2.807 -0.612 1.892 1.00 91.31 115 GLU A C 1
ATOM 934 O O . GLU A 1 115 ? -3.821 -0.739 2.575 1.00 91.31 115 GLU A O 1
ATOM 939 N N . GLN A 1 116 ? -1.598 -0.959 2.344 1.00 91.44 116 GLN A N 1
ATOM 940 C CA . GLN A 1 116 ? -1.372 -1.552 3.665 1.00 91.44 116 GLN A CA 1
ATOM 941 C C . GLN A 1 116 ? -1.861 -0.630 4.785 1.00 91.44 116 GLN A C 1
ATOM 943 O O . GLN A 1 116 ? -2.607 -1.058 5.666 1.00 91.44 116 GLN A O 1
ATOM 948 N N . LYS A 1 117 ? -1.510 0.661 4.720 1.00 89.94 117 LYS A N 1
ATOM 949 C CA . LYS A 1 117 ? -1.978 1.661 5.690 1.00 89.94 117 LYS A CA 1
ATOM 950 C C . LYS A 1 117 ? -3.496 1.829 5.660 1.00 89.94 117 LYS A C 1
ATOM 952 O O . LYS A 1 117 ? -4.108 1.989 6.713 1.00 89.94 117 LYS A O 1
ATOM 957 N N . ALA A 1 118 ? -4.104 1.811 4.474 1.00 89.25 118 ALA A N 1
ATOM 958 C CA . ALA A 1 118 ? -5.549 1.925 4.320 1.00 89.25 118 ALA A CA 1
ATOM 959 C C . ALA A 1 118 ? -6.278 0.709 4.908 1.00 89.25 118 ALA A C 1
ATOM 961 O O . ALA A 1 118 ? -7.252 0.894 5.632 1.00 89.25 118 ALA A O 1
ATOM 962 N N . ARG A 1 119 ? -5.782 -0.510 4.656 1.00 90.12 119 ARG A N 1
ATOM 963 C CA . ARG A 1 119 ? -6.325 -1.754 5.227 1.00 90.12 119 ARG A CA 1
ATOM 964 C C . ARG A 1 119 ? -6.266 -1.748 6.749 1.00 90.12 119 ARG A C 1
ATOM 966 O O . ARG A 1 119 ? -7.296 -1.945 7.378 1.00 90.12 119 ARG A O 1
ATOM 973 N N . TYR A 1 120 ? -5.105 -1.426 7.315 1.00 88.69 120 TYR A N 1
ATOM 974 C CA . TYR A 1 120 ? -4.935 -1.334 8.765 1.00 88.69 120 TYR A CA 1
ATOM 975 C C . TYR A 1 120 ? -5.907 -0.328 9.398 1.00 88.69 120 TYR A C 1
ATOM 977 O O . TYR A 1 120 ? -6.566 -0.616 10.389 1.00 88.69 120 TYR A O 1
ATOM 985 N N . ARG A 1 121 ? -6.066 0.855 8.793 1.00 86.12 121 ARG A N 1
ATOM 986 C CA . ARG A 1 121 ? -7.032 1.854 9.276 1.00 86.12 121 ARG A CA 1
ATOM 987 C C . ARG A 1 121 ? -8.482 1.381 9.173 1.00 86.12 121 ARG A C 1
ATOM 989 O O . ARG A 1 121 ? -9.271 1.721 10.043 1.00 86.12 121 ARG A O 1
ATOM 996 N N . ILE A 1 122 ? -8.844 0.643 8.123 1.00 88.31 122 ILE A N 1
ATOM 997 C CA . ILE A 1 122 ? -10.190 0.062 7.995 1.00 88.31 122 ILE A CA 1
ATOM 998 C C . ILE A 1 122 ? -10.438 -0.951 9.108 1.00 88.31 122 ILE A C 1
ATOM 1000 O O . ILE A 1 122 ? -11.501 -0.913 9.713 1.00 88.31 122 ILE A O 1
ATOM 1004 N N . GLU A 1 123 ? -9.463 -1.806 9.397 1.00 87.56 123 GLU A N 1
ATOM 1005 C CA . GLU A 1 123 ? -9.550 -2.797 10.470 1.00 87.56 123 GLU A CA 1
ATOM 1006 C C . GLU A 1 123 ? -9.758 -2.134 11.839 1.00 87.56 123 GLU A C 1
ATOM 1008 O O . GLU A 1 123 ? -10.686 -2.497 12.557 1.00 87.56 123 GLU A O 1
ATOM 1013 N N . LEU A 1 124 ? -9.003 -1.071 12.139 1.00 84.75 124 LEU A N 1
ATOM 1014 C CA . LEU A 1 124 ? -9.207 -0.275 13.355 1.00 84.75 124 LEU A CA 1
ATOM 1015 C C . LEU A 1 124 ? -10.609 0.352 13.426 1.00 84.75 124 LEU A C 1
ATOM 1017 O O . LEU A 1 124 ? -11.256 0.328 14.469 1.00 84.75 124 LEU A O 1
ATOM 1021 N N . LEU A 1 125 ? -11.112 0.897 12.313 1.00 85.00 125 LEU A N 1
ATOM 1022 C CA . LEU A 1 125 ? -12.465 1.464 12.271 1.00 85.00 125 LEU A CA 1
ATOM 1023 C C . LEU A 1 125 ? -13.551 0.384 12.436 1.00 85.00 125 LEU A C 1
ATOM 1025 O O . LEU A 1 125 ? -14.611 0.652 13.003 1.00 85.00 125 LEU A O 1
ATOM 1029 N N . GLU A 1 126 ? -13.331 -0.834 11.936 1.00 84.69 126 GLU A N 1
ATOM 1030 C CA . GLU A 1 126 ? -14.231 -1.975 12.153 1.00 84.69 126 GLU A CA 1
ATOM 1031 C C . GLU A 1 126 ? -14.204 -2.444 13.626 1.00 84.69 126 GLU A C 1
ATOM 1033 O O . GLU A 1 126 ? -15.254 -2.791 14.185 1.00 84.69 126 GLU A O 1
ATOM 1038 N N . GLU A 1 127 ? -13.048 -2.371 14.293 1.00 83.19 127 GLU A N 1
ATOM 1039 C CA . GLU A 1 127 ? -12.915 -2.623 15.733 1.00 83.19 127 GLU A CA 1
ATOM 1040 C C . GLU A 1 127 ? -13.694 -1.591 16.568 1.00 83.19 127 GLU A C 1
ATOM 1042 O O . GLU A 1 127 ? -14.497 -1.962 17.432 1.00 83.19 127 GLU A O 1
ATOM 1047 N N . ASP A 1 128 ? -13.551 -0.300 16.257 1.00 84.00 128 ASP A N 1
ATOM 1048 C CA . ASP A 1 128 ? -14.268 0.780 16.947 1.00 84.00 128 ASP A CA 1
ATOM 1049 C C . ASP A 1 128 ? -15.794 0.641 16.812 1.00 84.00 128 ASP A C 1
ATOM 1051 O O . ASP A 1 128 ? -16.537 0.797 17.788 1.00 84.00 128 ASP A O 1
ATOM 1055 N N . ASN A 1 129 ? -16.281 0.274 15.622 1.00 83.25 129 ASN A N 1
ATOM 1056 C CA . ASN A 1 129 ? -17.704 -0.001 15.405 1.00 83.25 129 ASN A CA 1
ATOM 1057 C C . ASN A 1 129 ? -18.194 -1.187 16.246 1.00 83.25 129 ASN A C 1
ATOM 1059 O O . ASN A 1 129 ? -19.299 -1.151 16.791 1.00 83.25 129 ASN A O 1
ATOM 1063 N N . SER A 1 130 ? -17.367 -2.222 16.405 1.00 81.31 130 SER A N 1
ATOM 1064 C CA . SER A 1 130 ? -17.696 -3.376 17.248 1.00 81.31 130 SER A CA 1
ATOM 1065 C C . SER A 1 130 ? -17.861 -2.969 18.716 1.00 81.31 130 SER A C 1
ATOM 1067 O O . SER A 1 130 ? -18.785 -3.434 19.389 1.00 81.31 130 SER A O 1
ATOM 1069 N N . LYS A 1 131 ? -17.028 -2.043 19.207 1.00 82.12 131 LYS A N 1
ATOM 1070 C CA . LYS A 1 131 ? -17.153 -1.476 20.558 1.00 82.12 131 LYS A CA 1
ATOM 1071 C C . LYS A 1 131 ? -18.434 -0.656 20.726 1.00 82.12 131 LYS A C 1
ATOM 1073 O O . LYS A 1 131 ? -19.094 -0.770 21.759 1.00 82.12 131 LYS A O 1
ATOM 1078 N N . ALA A 1 132 ? -18.806 0.145 19.729 1.00 87.06 132 ALA A N 1
ATOM 1079 C CA . ALA A 1 132 ? -20.049 0.915 19.765 1.00 87.06 132 ALA A CA 1
ATOM 1080 C C . ALA A 1 132 ? -21.282 -0.002 19.842 1.00 87.06 132 ALA A C 1
ATOM 1082 O O . ALA A 1 132 ? -22.164 0.217 20.675 1.00 87.06 132 ALA A O 1
ATOM 1083 N N . ILE A 1 133 ? -21.304 -1.074 19.040 1.00 88.38 133 ILE A N 1
ATOM 1084 C CA . ILE A 1 133 ? -22.358 -2.098 19.090 1.00 88.38 133 ILE A CA 1
ATOM 1085 C C . ILE A 1 133 ? -22.395 -2.758 20.472 1.00 88.38 133 ILE A C 1
ATOM 1087 O O . ILE A 1 133 ? -23.472 -2.894 21.046 1.00 88.38 133 ILE A O 1
ATOM 1091 N N . PHE A 1 134 ? -21.241 -3.113 21.046 1.00 83.81 134 PHE A N 1
ATOM 1092 C CA . PHE A 1 134 ? -21.177 -3.703 22.385 1.00 83.81 134 PHE A CA 1
ATOM 1093 C C . PHE A 1 134 ? -21.824 -2.799 23.441 1.00 83.81 134 PHE A C 1
ATOM 1095 O O . PHE A 1 134 ? -22.700 -3.248 24.179 1.00 83.81 134 PHE A O 1
ATOM 1102 N N . ILE A 1 135 ? -21.457 -1.515 23.474 1.00 86.44 135 ILE A N 1
ATOM 1103 C CA . ILE A 1 135 ? -22.033 -0.557 24.426 1.00 86.44 135 ILE A CA 1
ATOM 1104 C C . ILE A 1 135 ? -23.549 -0.446 24.221 1.00 86.44 135 ILE A C 1
ATOM 1106 O O . ILE A 1 135 ? -24.296 -0.493 25.195 1.00 86.44 135 ILE A O 1
ATOM 1110 N N . PHE A 1 136 ? -24.020 -0.379 22.973 1.00 86.31 136 PHE A N 1
ATOM 1111 C CA . PHE A 1 136 ? -25.452 -0.358 22.666 1.00 86.31 136 PHE A CA 1
ATOM 1112 C C . PHE A 1 136 ? -26.179 -1.609 23.184 1.00 86.31 136 PHE A C 1
ATOM 1114 O O . PHE A 1 136 ? -27.234 -1.504 23.815 1.00 86.31 136 PHE A O 1
ATOM 1121 N N . THR A 1 137 ? -25.604 -2.795 22.971 1.00 84.88 137 THR A N 1
ATOM 1122 C CA . THR A 1 137 ? -26.181 -4.054 23.460 1.00 84.88 137 THR A CA 1
ATOM 1123 C C . THR A 1 137 ? -26.167 -4.145 24.983 1.00 84.88 137 THR A C 1
ATOM 1125 O O . THR A 1 137 ? -27.161 -4.571 25.559 1.00 84.88 137 THR A O 1
ATOM 1128 N N . LEU A 1 138 ? -25.105 -3.680 25.648 1.00 81.44 138 LEU A N 1
ATOM 1129 C CA . LEU A 1 138 ? -25.006 -3.657 27.107 1.00 81.44 138 LEU A CA 1
ATOM 1130 C C . LEU A 1 138 ? -26.087 -2.756 27.712 1.00 81.44 138 LEU A C 1
ATOM 1132 O O . LEU A 1 138 ? -26.827 -3.176 28.597 1.00 81.44 138 LEU A O 1
ATOM 1136 N N . VAL A 1 139 ? -26.219 -1.541 27.178 1.00 83.56 139 VAL A N 1
ATOM 1137 C CA . VAL A 1 139 ? -27.268 -0.585 27.553 1.00 83.56 139 VAL A CA 1
ATOM 1138 C C . VAL A 1 139 ? -28.648 -1.220 27.363 1.00 83.56 139 VAL A C 1
ATOM 1140 O O . VAL A 1 139 ? -29.473 -1.192 28.271 1.00 83.56 139 VAL A O 1
ATOM 1143 N N . THR A 1 140 ? -28.879 -1.875 26.225 1.00 85.69 140 THR A N 1
ATOM 1144 C CA . THR A 1 140 ? -30.154 -2.540 25.916 1.00 85.69 140 THR A CA 1
ATOM 1145 C C . THR A 1 140 ? -30.464 -3.695 26.873 1.00 85.69 140 THR A C 1
ATOM 1147 O O . THR A 1 140 ? -31.592 -3.796 27.343 1.00 85.69 140 THR A O 1
ATOM 1150 N N . VAL A 1 141 ? -29.484 -4.541 27.209 1.00 80.62 141 VAL A N 1
ATOM 1151 C CA . VAL A 1 141 ? -29.652 -5.681 28.132 1.00 80.62 141 VAL A CA 1
ATOM 1152 C C . VAL A 1 141 ? -29.991 -5.227 29.554 1.00 80.62 141 VAL A C 1
ATOM 1154 O O . VAL A 1 141 ? -30.696 -5.940 30.259 1.00 80.62 141 VAL A O 1
ATOM 1157 N N . ILE A 1 142 ? -29.545 -4.040 29.968 1.00 76.38 142 ILE A N 1
ATOM 1158 C CA . ILE A 1 142 ? -29.899 -3.454 31.269 1.00 76.38 142 ILE A CA 1
ATOM 1159 C C . ILE A 1 142 ? -31.286 -2.801 31.206 1.00 76.38 142 ILE A C 1
ATOM 1161 O O . ILE A 1 142 ? -32.122 -3.021 32.083 1.00 76.38 142 ILE A O 1
ATOM 1165 N N . PHE A 1 143 ? -31.546 -1.998 30.168 1.00 80.81 143 PHE A N 1
ATOM 1166 C CA . PHE A 1 143 ? -32.768 -1.200 30.086 1.00 80.81 143 PHE A CA 1
ATOM 1167 C C . PHE A 1 143 ? -34.000 -2.000 29.678 1.00 80.81 143 PHE A C 1
ATOM 1169 O O . PHE A 1 143 ? -35.056 -1.741 30.235 1.00 80.81 143 PHE A O 1
ATOM 1176 N N . LEU A 1 144 ? -33.910 -2.982 28.776 1.00 83.25 144 LEU A N 1
ATOM 1177 C CA . LEU A 1 144 ? -35.074 -3.787 28.378 1.00 83.25 144 LEU A CA 1
ATOM 1178 C C . LEU A 1 144 ? -35.786 -4.468 29.559 1.00 83.25 144 LEU A C 1
ATOM 1180 O O . LEU A 1 144 ? -36.997 -4.280 29.689 1.00 83.25 144 LEU A O 1
ATOM 1184 N N . PRO A 1 145 ? -35.102 -5.230 30.435 1.00 72.31 145 PRO A N 1
ATOM 1185 C CA . PRO A 1 145 ? -35.767 -5.856 31.573 1.00 72.31 145 PRO A CA 1
ATOM 1186 C C . PRO A 1 145 ? -36.272 -4.820 32.583 1.00 72.31 145 PRO A C 1
ATOM 1188 O O . PRO A 1 145 ? -37.354 -4.993 33.141 1.00 72.31 145 PRO A O 1
ATOM 1191 N N . LEU A 1 146 ? -35.546 -3.711 32.776 1.00 76.44 146 LEU A N 1
ATOM 1192 C CA . LEU A 1 146 ? -35.989 -2.629 33.656 1.00 76.44 146 LEU A CA 1
ATOM 1193 C C . LEU A 1 146 ? -37.266 -1.957 33.122 1.00 76.44 146 LEU A C 1
ATOM 1195 O O . LEU A 1 146 ? -38.219 -1.764 33.872 1.00 76.44 146 LEU A O 1
ATOM 1199 N N . SER A 1 147 ? -37.311 -1.655 31.823 1.00 78.56 147 SER A N 1
ATOM 1200 C CA . SER A 1 147 ? -38.471 -1.092 31.129 1.00 78.56 147 SER A CA 1
ATOM 1201 C C . SER A 1 147 ? -39.661 -2.047 31.126 1.00 78.56 147 SER A C 1
ATOM 1203 O O . SER A 1 147 ? -40.799 -1.605 31.252 1.00 78.56 147 SER A O 1
ATOM 1205 N N . PHE A 1 148 ? -39.421 -3.355 31.018 1.00 77.19 148 PHE A N 1
ATOM 1206 C CA . PHE A 1 148 ? -40.477 -4.354 31.150 1.00 77.19 148 PHE A CA 1
ATOM 1207 C C . PHE A 1 148 ? -41.097 -4.329 32.549 1.00 77.19 148 PHE A C 1
ATOM 1209 O O . PHE A 1 148 ? -42.317 -4.332 32.674 1.00 77.19 148 PHE A O 1
ATOM 1216 N N . VAL A 1 149 ? -40.282 -4.247 33.603 1.00 71.69 149 VAL A N 1
ATOM 1217 C CA . VAL A 1 149 ? -40.782 -4.227 34.985 1.00 71.69 149 VAL A CA 1
ATOM 1218 C C . VAL A 1 149 ? -41.538 -2.941 35.289 1.00 71.69 149 VAL A C 1
ATOM 1220 O O . VAL A 1 149 ? -42.627 -3.001 35.857 1.00 71.69 149 VAL A O 1
ATOM 1223 N N . THR A 1 150 ? -41.022 -1.782 34.870 1.00 73.25 150 THR A N 1
ATOM 1224 C CA . THR A 1 150 ? -41.744 -0.513 35.042 1.00 73.25 150 THR A CA 1
ATOM 1225 C C . THR A 1 150 ? -43.059 -0.507 34.264 1.00 73.25 150 THR A C 1
ATOM 1227 O O . THR A 1 150 ? -44.073 -0.058 34.793 1.00 73.25 150 THR A O 1
ATOM 1230 N N . SER A 1 151 ? -43.078 -1.066 33.050 1.00 74.31 151 SER A N 1
ATOM 1231 C CA . SER A 1 151 ? -44.290 -1.218 32.238 1.00 74.31 151 SER A CA 1
ATOM 1232 C C . SER A 1 151 ? -45.296 -2.186 32.875 1.00 74.31 151 SER A C 1
ATOM 1234 O O . SER A 1 151 ? -46.469 -1.844 33.011 1.00 74.31 151 SER A O 1
ATOM 1236 N N . TYR A 1 152 ? -44.845 -3.351 33.349 1.00 70.06 152 TYR A N 1
ATOM 1237 C CA . TYR A 1 152 ? -45.680 -4.343 34.031 1.00 70.06 152 TYR A CA 1
ATOM 1238 C C . TYR A 1 152 ? -46.308 -3.780 35.311 1.00 70.06 152 TYR A C 1
ATOM 1240 O O . TYR A 1 152 ? -47.507 -3.932 35.542 1.00 70.06 152 TYR A O 1
ATOM 1248 N N . MET A 1 153 ? -45.517 -3.080 36.126 1.00 65.69 153 MET A N 1
ATOM 1249 C CA . MET A 1 153 ? -46.007 -2.470 37.363 1.00 65.69 153 MET A CA 1
ATOM 1250 C C . MET A 1 153 ? -46.886 -1.238 37.112 1.00 65.69 153 MET A C 1
ATOM 1252 O O . MET A 1 153 ? -47.799 -0.979 37.896 1.00 65.69 153 MET A O 1
ATOM 1256 N N . GLY A 1 154 ? -46.647 -0.501 36.023 1.00 65.88 154 GLY A N 1
ATOM 1257 C CA . GLY A 1 154 ? -47.454 0.652 35.618 1.00 65.88 154 GLY A CA 1
ATOM 1258 C C . GLY A 1 154 ? -48.797 0.284 34.979 1.00 65.88 154 GLY A C 1
ATOM 1259 O O . GLY A 1 154 ? -49.746 1.052 35.095 1.00 65.88 154 GLY A O 1
ATOM 1260 N N . MET A 1 155 ? -48.908 -0.889 34.340 1.00 64.25 155 MET A N 1
ATOM 1261 C CA . MET A 1 155 ? -50.146 -1.341 33.681 1.00 64.25 155 MET A CA 1
ATOM 1262 C C . MET A 1 155 ? -51.158 -2.024 34.615 1.00 64.25 155 MET A C 1
ATOM 1264 O O . MET A 1 155 ? -52.307 -2.183 34.217 1.00 64.25 155 MET A O 1
ATOM 1268 N N . ASN A 1 156 ? -50.782 -2.411 35.842 1.00 55.75 156 ASN A N 1
ATOM 1269 C CA . ASN A 1 156 ? -51.633 -3.242 36.715 1.00 55.75 156 ASN A CA 1
ATOM 1270 C C . ASN A 1 156 ? -51.894 -2.668 38.122 1.00 55.75 156 ASN A C 1
ATOM 1272 O O . ASN A 1 156 ? -52.263 -3.386 39.046 1.00 55.75 156 ASN A O 1
ATOM 1276 N N . THR A 1 157 ? -51.737 -1.356 38.301 1.00 52.06 157 THR A N 1
ATOM 1277 C CA . THR A 1 157 ? -51.989 -0.650 39.573 1.00 52.06 157 THR A CA 1
ATOM 1278 C C . THR A 1 157 ? -53.388 -0.025 39.667 1.00 52.06 157 THR A C 1
ATOM 1280 O O . THR A 1 157 ? -53.635 0.816 40.531 1.00 52.06 157 THR A O 1
ATOM 1283 N N . ALA A 1 158 ? -54.329 -0.435 38.809 1.00 48.53 158 ALA A N 1
ATOM 1284 C CA . ALA A 1 158 ? -55.704 0.072 38.829 1.00 48.53 158 ALA A CA 1
ATOM 1285 C C . ALA A 1 158 ? -56.501 -0.336 40.089 1.00 48.53 158 ALA A C 1
ATOM 1287 O O . ALA A 1 158 ? -57.522 0.284 40.369 1.00 48.53 158 ALA A O 1
ATOM 1288 N N . ASP A 1 159 ? -56.010 -1.295 40.886 1.00 49.19 159 ASP A N 1
ATOM 1289 C CA . ASP A 1 159 ? -56.648 -1.754 42.133 1.00 49.19 159 ASP A CA 1
ATOM 1290 C C . ASP A 1 159 ? -55.763 -1.525 43.380 1.00 49.19 159 ASP A C 1
ATOM 1292 O O . ASP A 1 159 ? -55.666 -2.344 44.287 1.00 49.19 159 ASP A O 1
ATOM 1296 N N . ILE A 1 160 ? -55.026 -0.405 43.407 1.00 51.84 160 ILE A N 1
ATOM 1297 C CA . ILE A 1 160 ? -54.237 0.041 44.577 1.00 51.84 160 ILE A CA 1
ATOM 1298 C C . ILE A 1 160 ? -54.925 1.177 45.353 1.00 51.84 160 ILE A C 1
ATOM 1300 O O . ILE A 1 160 ? -54.459 1.589 46.416 1.00 51.84 160 ILE A O 1
ATOM 1304 N N . ARG A 1 161 ? -56.081 1.655 44.881 1.00 53.69 161 ARG A N 1
ATOM 1305 C CA . ARG A 1 161 ? -56.782 2.788 45.499 1.00 53.69 161 ARG A CA 1
ATOM 1306 C C . ARG A 1 161 ? -57.534 2.475 46.793 1.00 53.69 161 ARG A C 1
ATOM 1308 O O . ARG A 1 161 ? -57.984 3.440 47.400 1.00 53.69 161 ARG A O 1
ATOM 1315 N N . ASP A 1 162 ? -57.643 1.216 47.236 1.00 51.00 162 ASP A N 1
ATOM 1316 C CA . ASP A 1 162 ? -58.477 0.925 48.414 1.00 51.00 162 ASP A CA 1
ATOM 1317 C C . ASP A 1 162 ? -58.060 -0.256 49.312 1.00 51.00 162 ASP A C 1
ATOM 1319 O O . ASP A 1 162 ? -58.909 -0.954 49.856 1.00 51.00 162 ASP A O 1
ATOM 1323 N N . THR A 1 163 ? -56.765 -0.523 49.532 1.00 45.41 163 THR A N 1
ATOM 1324 C CA . THR A 1 163 ? -56.364 -1.390 50.664 1.00 45.41 163 THR A CA 1
ATOM 1325 C C . THR A 1 163 ? -54.955 -1.094 51.172 1.00 45.41 163 THR A C 1
ATOM 1327 O O . THR A 1 163 ? -53.985 -1.015 50.424 1.00 45.41 163 THR A O 1
ATOM 1330 N N . ASN A 1 164 ? -54.858 -1.026 52.498 1.00 52.72 164 ASN A N 1
ATOM 1331 C CA . ASN A 1 164 ? -53.723 -0.729 53.381 1.00 52.72 164 ASN A CA 1
ATOM 1332 C C . ASN A 1 164 ? -52.511 -1.707 53.287 1.00 52.72 164 ASN A C 1
ATOM 1334 O O . ASN A 1 164 ? -51.793 -1.901 54.266 1.00 52.72 164 ASN A O 1
ATOM 1338 N N . LYS A 1 165 ? -52.297 -2.389 52.147 1.00 53.12 165 LYS A N 1
ATOM 1339 C CA . LYS A 1 165 ? -51.263 -3.436 51.942 1.00 53.12 165 LYS A CA 1
ATOM 1340 C C . LYS A 1 165 ? -50.346 -3.223 50.725 1.00 53.12 165 LYS A C 1
ATOM 1342 O O . LYS A 1 165 ? -49.476 -4.048 50.457 1.00 53.12 165 LYS A O 1
ATOM 1347 N N . THR A 1 166 ? -50.497 -2.123 49.999 1.00 55.66 166 THR A N 1
ATOM 1348 C CA . THR A 1 166 ? -49.932 -1.918 48.652 1.00 55.66 166 THR A CA 1
ATOM 1349 C C . THR A 1 166 ? -48.494 -1.394 48.595 1.00 55.66 166 THR A C 1
ATOM 1351 O O . THR A 1 166 ? -47.831 -1.560 47.574 1.00 55.66 166 THR A O 1
ATOM 1354 N N . GLN A 1 167 ? -47.947 -0.838 49.682 1.00 54.16 167 GLN A N 1
ATOM 1355 C CA . GLN A 1 167 ? -46.533 -0.430 49.715 1.00 54.16 167 GLN A CA 1
ATOM 1356 C C . GLN A 1 167 ? -45.570 -1.627 49.770 1.00 54.16 167 GLN A C 1
ATOM 1358 O O . GLN A 1 167 ? -44.517 -1.599 49.137 1.00 54.16 167 GLN A O 1
ATOM 1363 N N . GLY A 1 168 ? -45.923 -2.691 50.500 1.00 62.22 168 GLY A N 1
ATOM 1364 C CA . GLY A 1 168 ? -45.034 -3.838 50.712 1.00 62.22 168 GLY A CA 1
ATOM 1365 C C . GLY A 1 168 ? -44.790 -4.658 49.445 1.00 62.22 168 GLY A C 1
ATOM 1366 O O . GLY A 1 168 ? -43.661 -5.056 49.178 1.00 62.22 168 GLY A O 1
ATOM 1367 N N . THR A 1 169 ? -45.821 -4.862 48.625 1.00 61.53 169 THR A N 1
ATOM 1368 C CA . THR A 1 169 ? -45.724 -5.619 47.366 1.00 61.53 169 THR A CA 1
ATOM 1369 C C . THR A 1 169 ? -44.929 -4.879 46.293 1.00 61.53 169 THR A C 1
ATOM 1371 O O . THR A 1 169 ? -44.210 -5.518 45.527 1.00 61.53 169 THR A O 1
ATOM 1374 N N . PHE A 1 170 ? -44.979 -3.542 46.277 1.00 65.19 170 PHE A N 1
ATOM 1375 C CA . PHE A 1 170 ? -44.134 -2.732 45.399 1.00 65.19 170 PHE A CA 1
ATOM 1376 C C . PHE A 1 170 ? -42.649 -2.958 45.700 1.00 65.19 170 PHE A C 1
ATOM 1378 O O . PHE A 1 170 ? -41.888 -3.325 44.809 1.00 65.19 170 PHE A O 1
ATOM 1385 N N . TRP A 1 171 ? -42.249 -2.814 46.966 1.00 64.62 171 TRP A N 1
ATOM 1386 C CA . TRP A 1 171 ? -40.867 -3.057 47.384 1.00 64.62 171 TRP A CA 1
ATOM 1387 C C . TRP A 1 171 ? -40.469 -4.527 47.234 1.00 64.62 171 TRP A C 1
ATOM 1389 O O . TRP A 1 171 ? -39.355 -4.799 46.802 1.00 64.62 171 TRP A O 1
ATOM 1399 N N . ALA A 1 172 ? -41.380 -5.469 47.492 1.00 66.88 172 ALA A N 1
ATOM 1400 C CA . ALA A 1 172 ? -41.127 -6.900 47.341 1.00 66.88 172 ALA A CA 1
ATOM 1401 C C . ALA A 1 172 ? -40.925 -7.350 45.885 1.00 66.88 172 ALA A C 1
ATOM 1403 O O . ALA A 1 172 ? -40.305 -8.383 45.677 1.00 66.88 172 ALA A O 1
ATOM 1404 N N . ALA A 1 173 ? -41.406 -6.603 44.885 1.00 68.56 173 ALA A N 1
ATOM 1405 C CA . ALA A 1 173 ? -41.132 -6.876 43.472 1.00 68.56 173 ALA A CA 1
ATOM 1406 C C . ALA A 1 173 ? -39.973 -6.016 42.938 1.00 68.56 173 ALA A C 1
ATOM 1408 O O . ALA A 1 173 ? -39.080 -6.516 42.254 1.00 68.56 173 ALA A O 1
ATOM 1409 N N . ALA A 1 174 ? -39.937 -4.729 43.288 1.00 67.75 174 ALA A N 1
ATOM 1410 C CA . ALA A 1 174 ? -38.937 -3.788 42.793 1.00 67.75 174 ALA A CA 1
ATOM 1411 C C . ALA A 1 174 ? -37.524 -4.081 43.328 1.00 67.75 174 ALA A C 1
ATOM 1413 O O . ALA A 1 174 ? -36.570 -4.027 42.550 1.00 67.75 174 ALA A O 1
ATOM 1414 N N . LEU A 1 175 ? -37.363 -4.441 44.612 1.00 71.38 175 LEU A N 1
ATOM 1415 C CA . LEU A 1 175 ? -36.054 -4.805 45.180 1.00 71.38 175 LEU A CA 1
ATOM 1416 C C . LEU A 1 175 ? -35.431 -6.033 44.512 1.00 71.38 175 LEU A C 1
ATOM 1418 O O . LEU A 1 175 ? -34.313 -5.915 44.023 1.00 71.38 175 LEU A O 1
ATOM 1422 N N . PRO A 1 176 ? -36.091 -7.202 44.432 1.00 74.94 176 PR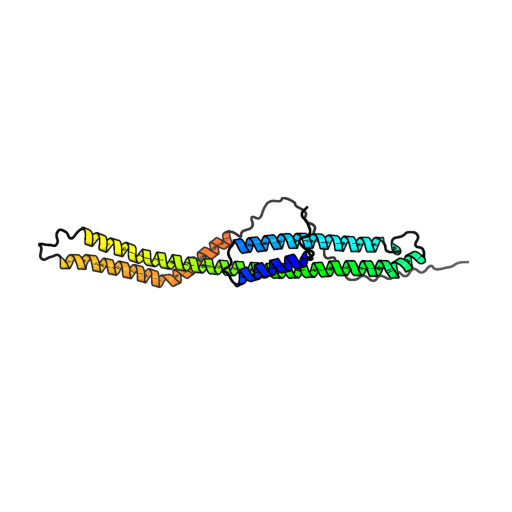O A N 1
ATOM 1423 C CA . PRO A 1 176 ? -35.468 -8.355 43.792 1.00 74.94 176 PRO A CA 1
ATOM 1424 C C . PRO A 1 176 ? -35.213 -8.110 42.309 1.00 74.94 176 PRO A C 1
ATOM 1426 O O . PRO A 1 176 ? -34.182 -8.537 41.804 1.00 74.94 176 PRO A O 1
ATOM 1429 N N . THR A 1 177 ? -36.071 -7.355 41.619 1.00 71.00 177 THR A N 1
ATOM 1430 C CA . THR A 1 177 ? -35.820 -7.017 40.213 1.00 71.00 177 THR A CA 1
ATOM 1431 C C . THR A 1 177 ? -34.588 -6.122 40.057 1.00 71.00 177 THR A C 1
ATOM 1433 O O . THR A 1 177 ? -33.722 -6.405 39.234 1.00 71.00 177 THR A O 1
ATOM 1436 N N . THR A 1 178 ? -34.466 -5.066 40.865 1.00 71.81 178 THR A N 1
ATOM 1437 C CA . THR A 1 178 ? -33.294 -4.174 40.835 1.00 71.81 178 THR A CA 1
ATOM 1438 C C . THR A 1 178 ? -32.025 -4.896 41.259 1.00 71.81 178 THR A C 1
ATOM 1440 O O . THR A 1 178 ? -31.000 -4.707 40.615 1.00 71.81 178 THR A O 1
ATOM 1443 N N . VAL A 1 179 ? -32.092 -5.780 42.259 1.00 79.12 179 VAL A N 1
ATOM 1444 C CA . VAL A 1 179 ? -30.973 -6.635 42.673 1.00 79.12 179 VAL A CA 1
ATOM 1445 C C . VAL A 1 179 ? -30.581 -7.591 41.554 1.00 79.12 179 VAL A C 1
ATOM 1447 O O . VAL A 1 179 ? -29.396 -7.691 41.266 1.00 79.12 179 VAL A O 1
ATOM 1450 N N . VAL A 1 180 ? -31.521 -8.248 40.871 1.00 79.44 180 VAL A N 1
ATOM 1451 C CA . VAL A 1 180 ? -31.217 -9.133 39.733 1.00 79.44 180 VAL A CA 1
ATOM 1452 C C . VAL A 1 180 ? -30.587 -8.345 38.586 1.00 79.44 180 VAL A C 1
ATOM 1454 O O . VAL A 1 180 ? -29.561 -8.769 38.063 1.00 79.44 180 VAL A O 1
ATOM 1457 N N . VAL A 1 181 ? -31.124 -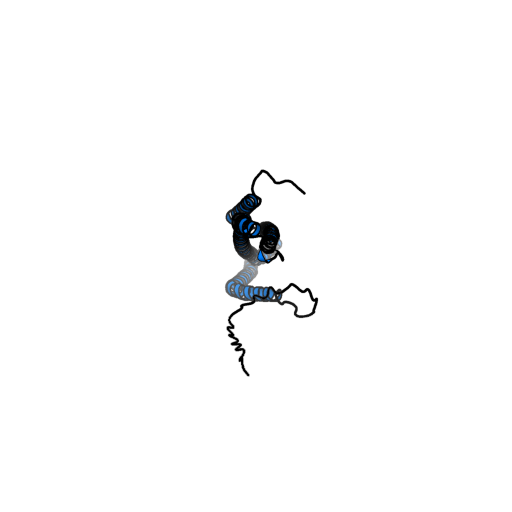7.171 38.239 1.00 76.31 181 VAL A N 1
ATOM 1458 C CA . VAL A 1 181 ? -30.542 -6.306 37.201 1.00 76.31 181 VAL A CA 1
ATOM 1459 C C . VAL A 1 181 ? -29.140 -5.848 37.604 1.00 76.31 181 VAL A C 1
ATOM 1461 O O . VAL A 1 181 ? -28.217 -5.994 36.807 1.00 76.31 181 VAL A O 1
ATOM 1464 N N . LEU A 1 182 ? -28.931 -5.375 38.839 1.00 73.94 182 LEU A N 1
ATOM 1465 C CA . LEU A 1 182 ? -27.600 -5.007 39.337 1.00 73.94 182 LEU A CA 1
ATOM 1466 C C . LEU A 1 182 ? -26.647 -6.202 39.317 1.00 73.94 182 LEU A C 1
ATOM 1468 O O . LEU A 1 182 ? -25.516 -6.052 38.877 1.00 73.94 182 LEU A O 1
ATOM 1472 N N . SER A 1 183 ? -27.101 -7.381 39.741 1.00 75.44 183 SER A N 1
ATOM 1473 C CA . SER A 1 183 ? -26.297 -8.608 39.788 1.00 75.44 183 SER A CA 1
ATOM 1474 C C . SER A 1 183 ? -25.861 -9.031 38.393 1.00 75.44 183 SER A C 1
ATOM 1476 O O . SER A 1 183 ? -24.686 -9.299 38.172 1.00 75.44 183 SER A O 1
ATOM 1478 N N . VAL A 1 184 ? -26.784 -9.039 37.429 1.00 75.31 184 VAL A N 1
ATOM 1479 C CA . VAL A 1 184 ? -26.500 -9.368 36.028 1.00 75.31 184 VAL A CA 1
ATOM 1480 C C . VAL A 1 184 ? -25.570 -8.326 35.416 1.00 75.31 184 VAL A C 1
ATOM 1482 O O . VAL A 1 184 ? -24.609 -8.687 34.747 1.00 75.31 184 VAL A O 1
ATOM 1485 N N . THR A 1 185 ? -25.789 -7.042 35.698 1.00 70.31 185 THR A N 1
ATOM 1486 C CA . THR A 1 185 ? -24.930 -5.962 35.197 1.00 70.31 185 THR A CA 1
ATOM 1487 C C . THR A 1 185 ? -23.525 -6.040 35.793 1.00 70.31 185 THR A C 1
ATOM 1489 O O . THR A 1 185 ? -22.547 -5.897 35.070 1.00 70.31 185 THR A O 1
ATOM 1492 N N . MET A 1 186 ? -23.411 -6.317 37.093 1.00 70.19 186 MET A N 1
ATOM 1493 C CA . MET A 1 186 ? -22.146 -6.477 37.813 1.00 70.19 186 MET A CA 1
ATOM 1494 C C . MET A 1 186 ? -21.395 -7.726 37.340 1.00 70.19 186 MET A C 1
ATOM 1496 O O . MET A 1 186 ? -20.191 -7.656 37.119 1.00 70.19 186 MET A O 1
ATOM 1500 N N . LEU A 1 187 ? -22.094 -8.844 37.115 1.00 73.31 187 LEU A N 1
ATOM 1501 C CA . LEU A 1 187 ? -21.522 -10.069 36.546 1.00 73.31 187 LEU A CA 1
ATOM 1502 C C . LEU A 1 187 ? -21.035 -9.847 35.114 1.00 73.31 187 LEU A C 1
ATOM 1504 O O . LEU A 1 187 ? -19.928 -10.256 34.775 1.00 73.31 187 LEU A O 1
ATOM 1508 N N . LEU A 1 188 ? -21.830 -9.174 34.282 1.00 71.56 188 LEU A N 1
ATOM 1509 C CA . LEU A 1 188 ? -21.440 -8.831 32.918 1.00 71.56 188 LEU A CA 1
ATOM 1510 C C . LEU A 1 188 ? -20.280 -7.839 32.893 1.00 71.56 188 LEU A C 1
ATOM 1512 O O . LEU A 1 188 ? -19.415 -7.988 32.046 1.00 71.56 188 LEU A O 1
ATOM 1516 N N . ALA A 1 189 ? -20.233 -6.864 33.804 1.00 69.62 189 ALA A N 1
ATOM 1517 C CA . ALA A 1 189 ? -19.155 -5.880 33.894 1.00 69.62 189 ALA A CA 1
ATOM 1518 C C . ALA A 1 189 ? -17.851 -6.487 34.430 1.00 69.62 189 ALA A C 1
ATOM 1520 O O . ALA A 1 189 ? -16.786 -6.208 33.886 1.00 69.62 189 ALA A O 1
ATOM 1521 N N . TYR A 1 190 ? -17.925 -7.349 35.448 1.00 71.31 190 TYR A N 1
ATOM 1522 C CA . TYR A 1 190 ? -16.764 -8.059 35.990 1.00 71.31 190 TYR A CA 1
ATOM 1523 C C . TYR A 1 190 ? -16.198 -9.052 34.973 1.00 71.31 190 TYR A C 1
ATOM 1525 O O . TYR A 1 190 ? -14.990 -9.125 34.773 1.00 71.31 190 TYR A O 1
ATOM 1533 N N . ASN A 1 191 ? -17.083 -9.748 34.255 1.00 65.38 191 ASN A N 1
ATOM 1534 C CA . ASN A 1 191 ? -16.689 -10.608 33.153 1.00 65.38 191 ASN A CA 1
ATOM 1535 C C . ASN A 1 191 ? -16.492 -9.833 31.846 1.00 65.38 191 ASN A C 1
ATOM 1537 O O . ASN A 1 191 ? -16.114 -10.452 30.871 1.00 65.38 191 ASN A O 1
ATOM 1541 N N . ALA A 1 192 ? -16.707 -8.517 31.751 1.00 62.62 192 ALA A N 1
ATOM 1542 C CA . ALA A 1 192 ? -16.581 -7.808 30.470 1.00 62.62 192 ALA A CA 1
ATOM 1543 C C . ALA A 1 192 ? -15.130 -7.789 29.977 1.00 62.62 192 ALA A C 1
ATOM 1545 O O . ALA A 1 192 ? -14.897 -7.808 28.771 1.00 62.62 192 ALA A O 1
ATOM 1546 N N . SER A 1 193 ? -14.159 -7.766 30.894 1.00 61.28 193 SER A N 1
ATOM 1547 C CA . SER A 1 193 ? -12.736 -7.917 30.575 1.00 61.28 193 SER A CA 1
ATOM 1548 C C . SER A 1 193 ? -12.414 -9.343 30.115 1.00 61.28 193 SER A C 1
ATOM 1550 O O . SER A 1 193 ? -11.858 -9.511 29.035 1.00 61.28 193 SER A O 1
ATOM 1552 N N . ALA A 1 194 ? -12.857 -10.361 30.858 1.00 63.16 194 ALA A N 1
ATOM 1553 C CA . ALA A 1 194 ? -12.630 -11.772 30.526 1.00 63.16 194 ALA A CA 1
ATOM 1554 C C . ALA A 1 194 ? -13.402 -12.243 29.274 1.00 63.16 194 ALA A C 1
ATOM 1556 O O . ALA A 1 194 ? -12.893 -13.024 28.478 1.00 63.16 194 ALA A O 1
ATOM 1557 N N . ILE A 1 195 ? -14.620 -11.736 29.062 1.00 62.50 195 ILE A N 1
ATOM 1558 C CA . ILE A 1 195 ? -15.445 -11.951 27.866 1.00 62.50 195 ILE A CA 1
ATOM 1559 C C . ILE A 1 195 ? -14.838 -11.200 26.685 1.00 62.50 195 ILE A C 1
ATOM 1561 O O . ILE A 1 195 ? -14.866 -11.736 25.584 1.00 62.50 195 ILE A O 1
ATOM 1565 N N . ARG A 1 196 ? -14.263 -9.997 26.872 1.00 64.88 196 ARG A N 1
ATOM 1566 C CA . ARG A 1 196 ? -13.487 -9.353 25.798 1.00 64.88 196 ARG A CA 1
ATOM 1567 C C . ARG A 1 196 ? -12.354 -10.275 25.366 1.00 64.88 196 ARG A C 1
ATOM 1569 O O . ARG A 1 196 ? -12.299 -10.602 24.190 1.00 64.88 196 ARG A O 1
ATOM 1576 N N . GLU A 1 197 ? -11.507 -10.714 26.289 1.00 67.75 197 GLU A N 1
ATOM 1577 C CA . GLU A 1 197 ? -10.317 -11.519 25.979 1.00 67.75 197 GLU A CA 1
ATOM 1578 C C . GLU A 1 197 ? -10.666 -12.882 25.360 1.00 67.75 197 GLU A C 1
ATOM 1580 O O . GLU A 1 197 ? -10.254 -13.155 24.235 1.00 67.75 197 GLU A O 1
ATOM 1585 N N . TRP A 1 198 ? -11.529 -13.682 25.997 1.00 62.84 198 TRP A N 1
ATOM 1586 C CA . TRP A 1 198 ? -11.938 -14.993 25.471 1.00 62.84 198 TRP A CA 1
ATOM 1587 C C . TRP A 1 198 ? -12.586 -14.909 24.081 1.00 62.84 198 TRP A C 1
ATOM 1589 O O . TRP A 1 198 ? -12.397 -15.784 23.237 1.00 62.84 198 TRP A O 1
ATOM 1599 N N . LEU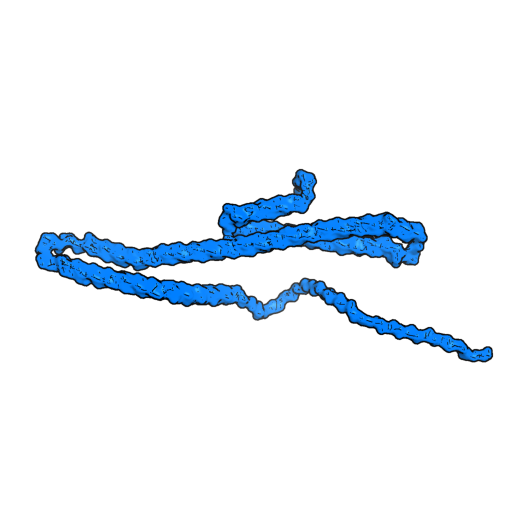 A 1 199 ? -13.363 -13.855 23.822 1.00 62.50 199 LEU A N 1
ATOM 1600 C CA . LEU A 1 199 ? -14.116 -13.714 22.578 1.00 62.50 199 LEU A CA 1
ATOM 1601 C C . LEU A 1 199 ? -13.275 -13.072 21.463 1.00 62.50 199 LEU A C 1
ATOM 1603 O O . LEU A 1 199 ? -13.522 -13.355 20.289 1.00 62.50 199 LEU A O 1
ATOM 1607 N N . PHE A 1 200 ? -12.262 -12.266 21.805 1.00 64.38 200 PHE A N 1
ATOM 1608 C CA . PHE A 1 200 ? -11.203 -11.881 20.867 1.00 64.38 200 PHE A CA 1
ATOM 1609 C C . PHE A 1 200 ? -10.400 -13.110 20.429 1.00 64.38 200 PHE A C 1
ATOM 1611 O O . PHE A 1 200 ? -10.231 -13.307 19.224 1.00 64.38 200 PHE A O 1
ATOM 1618 N N . ASP A 1 201 ? -10.020 -13.983 21.363 1.00 66.31 201 ASP A N 1
ATOM 1619 C CA . ASP A 1 201 ? -9.276 -15.211 21.061 1.00 66.31 201 ASP A CA 1
ATOM 1620 C C . ASP A 1 201 ? -10.105 -16.202 20.226 1.00 66.31 201 ASP A C 1
ATOM 1622 O O . ASP A 1 201 ? -9.655 -16.658 19.174 1.00 66.31 201 ASP A O 1
ATOM 1626 N N . ALA A 1 202 ? -11.369 -16.445 20.591 1.00 64.69 202 ALA A N 1
ATOM 1627 C CA . ALA A 1 202 ? -12.263 -17.317 19.823 1.00 64.69 202 ALA A CA 1
ATOM 1628 C C . ALA A 1 202 ? -12.547 -16.789 18.398 1.00 64.69 202 ALA A C 1
ATOM 1630 O O . ALA A 1 202 ? -12.781 -17.560 17.462 1.00 64.69 202 ALA A O 1
ATOM 1631 N N . ARG A 1 203 ? -12.529 -15.463 18.202 1.00 59.00 203 ARG A N 1
ATOM 1632 C CA . ARG A 1 203 ? -12.750 -14.828 16.894 1.00 59.00 203 ARG A CA 1
ATOM 1633 C C . ARG A 1 203 ? -11.485 -14.833 16.029 1.00 59.00 203 ARG A C 1
ATOM 1635 O O . ARG A 1 203 ? -11.602 -14.995 14.812 1.00 59.00 203 ARG A O 1
ATOM 1642 N N . LEU A 1 204 ? -10.301 -14.713 16.635 1.00 57.88 204 LEU A N 1
ATOM 1643 C CA . LEU A 1 204 ? -9.014 -14.904 15.959 1.00 57.88 204 LEU A CA 1
ATOM 1644 C C . LEU A 1 204 ? -8.873 -16.351 15.461 1.00 57.88 204 LEU A C 1
ATOM 1646 O O . LEU A 1 204 ? -8.518 -16.558 14.299 1.00 57.88 204 LEU A O 1
ATOM 1650 N N . GLU A 1 205 ? -9.297 -17.332 16.260 1.00 59.66 205 GLU A N 1
ATOM 1651 C CA . GLU A 1 205 ? -9.284 -18.760 15.909 1.00 59.66 205 GLU A CA 1
ATOM 1652 C C . GLU A 1 205 ? -10.240 -19.090 14.736 1.00 59.66 205 GLU A C 1
ATOM 1654 O O . GLU A 1 205 ? -9.897 -19.827 13.805 1.00 59.66 205 GLU A O 1
ATOM 1659 N N . TRP A 1 206 ? -11.421 -18.455 14.688 1.00 51.66 206 TRP A N 1
ATOM 1660 C CA . TRP A 1 206 ? -12.337 -18.547 13.537 1.00 51.66 206 TRP A CA 1
ATOM 1661 C C . TRP A 1 206 ? -11.797 -17.861 12.269 1.00 51.66 206 TRP A C 1
ATOM 1663 O O . TRP A 1 206 ? -12.149 -18.251 11.150 1.00 51.66 206 TRP A O 1
ATOM 1673 N N . SER A 1 207 ? -10.936 -16.848 12.422 1.00 53.97 207 SER A N 1
ATOM 1674 C CA . SER A 1 207 ? -10.292 -16.158 11.299 1.00 53.97 207 SER A CA 1
ATOM 1675 C C . SER A 1 207 ? -9.122 -16.959 10.708 1.00 53.97 207 SER A C 1
ATOM 1677 O O . SER A 1 207 ? -9.001 -17.036 9.481 1.00 53.97 207 SER A O 1
ATOM 1679 N N . GLU A 1 208 ? -8.345 -17.664 11.540 1.00 52.53 208 GLU A N 1
ATOM 1680 C CA . GLU A 1 208 ? -7.300 -18.595 11.089 1.00 52.53 208 GLU A CA 1
ATOM 1681 C C . GLU A 1 208 ? -7.881 -19.795 10.328 1.00 52.53 208 GLU A C 1
ATOM 1683 O O . GLU A 1 208 ? -7.296 -20.267 9.348 1.00 52.53 208 GLU A O 1
ATOM 1688 N N . HIS A 1 209 ? -9.091 -20.244 10.678 1.00 49.66 209 HIS A N 1
ATOM 1689 C CA . HIS A 1 209 ? -9.762 -21.327 9.957 1.00 49.66 209 HIS A CA 1
ATOM 1690 C C . HIS A 1 209 ? -10.176 -20.980 8.513 1.00 49.66 209 HIS A C 1
ATOM 1692 O O . HIS A 1 209 ? -10.397 -21.896 7.714 1.00 49.66 209 HIS A O 1
ATOM 1698 N N . ARG A 1 210 ? -10.201 -19.694 8.122 1.00 52.12 210 ARG A N 1
ATOM 1699 C CA . ARG A 1 210 ? -10.350 -19.277 6.710 1.00 52.12 210 ARG A CA 1
ATOM 1700 C C . ARG A 1 210 ? -9.048 -19.319 5.905 1.00 52.12 210 ARG A C 1
ATOM 1702 O O . ARG A 1 210 ? -9.122 -19.226 4.682 1.00 52.12 210 ARG A O 1
ATOM 1709 N N . GLN A 1 211 ? -7.885 -19.502 6.537 1.00 50.19 211 GLN A N 1
ATOM 1710 C CA . GLN A 1 211 ? -6.580 -19.575 5.864 1.00 50.19 211 GLN A CA 1
ATOM 1711 C C . GLN A 1 211 ? -5.947 -20.976 5.879 1.00 50.19 211 GLN A C 1
ATOM 1713 O O . GLN A 1 211 ? -4.734 -21.109 5.752 1.00 50.19 211 GLN A O 1
ATOM 1718 N N . ARG A 1 212 ? -6.738 -22.057 5.945 1.00 38.47 212 ARG A N 1
ATOM 1719 C CA . ARG A 1 212 ? -6.228 -23.388 5.569 1.00 38.47 212 ARG A CA 1
ATOM 1720 C C . ARG A 1 212 ? -6.240 -23.531 4.039 1.00 38.47 212 ARG A C 1
ATOM 1722 O O . ARG A 1 212 ? -7.319 -23.726 3.476 1.00 38.47 212 ARG A O 1
ATOM 1729 N N . PRO A 1 213 ? -5.093 -23.486 3.330 1.00 46.41 213 PRO A N 1
ATOM 1730 C CA . PRO A 1 213 ? -5.083 -23.855 1.924 1.00 46.41 213 PRO A CA 1
ATOM 1731 C C . PRO A 1 213 ? -5.418 -25.347 1.832 1.00 46.41 213 PRO A C 1
ATOM 1733 O O . PRO A 1 213 ? -4.762 -26.189 2.452 1.00 46.41 213 PRO A O 1
ATOM 1736 N N . ARG A 1 214 ? -6.455 -25.692 1.062 1.00 47.09 214 ARG A N 1
ATOM 1737 C CA . ARG A 1 214 ? -6.738 -27.085 0.697 1.00 47.09 214 ARG A CA 1
ATOM 1738 C C . ARG A 1 214 ? -5.535 -27.624 -0.078 1.00 47.09 214 ARG A C 1
ATOM 1740 O O . ARG A 1 214 ? -5.315 -27.265 -1.231 1.00 47.09 214 ARG A O 1
ATOM 1747 N N . ARG A 1 215 ? -4.749 -28.487 0.564 1.00 49.44 215 ARG A N 1
ATOM 1748 C CA . ARG A 1 215 ? -3.810 -29.378 -0.123 1.00 49.44 215 ARG A CA 1
ATOM 1749 C C . ARG A 1 215 ? -4.598 -30.453 -0.886 1.00 49.44 215 ARG A C 1
ATOM 1751 O O . ARG A 1 215 ? -5.371 -31.187 -0.279 1.00 49.44 215 ARG A O 1
ATOM 1758 N N . GLY A 1 216 ? -4.326 -30.547 -2.192 1.00 42.28 216 GLY A N 1
ATOM 1759 C CA . GLY A 1 216 ? -4.773 -31.589 -3.134 1.00 42.28 216 GLY A CA 1
ATOM 1760 C C . GLY A 1 216 ? -5.932 -31.099 -4.011 1.00 42.28 216 GLY A C 1
ATOM 1761 O O . GLY A 1 216 ? -6.983 -30.778 -3.481 1.00 42.28 216 GLY A O 1
ATOM 1762 N N . HIS A 1 217 ? -5.833 -30.974 -5.337 1.00 39.84 217 HIS A N 1
ATOM 1763 C CA . HIS A 1 217 ? -5.199 -31.860 -6.317 1.00 39.84 217 HIS A CA 1
ATOM 1764 C C . HIS A 1 217 ? -4.780 -31.103 -7.600 1.00 39.84 217 HIS A C 1
ATOM 1766 O O . HIS A 1 217 ? -5.230 -29.990 -7.861 1.00 39.84 217 HIS A O 1
ATOM 1772 N N . ALA A 1 218 ? -3.889 -31.719 -8.377 1.00 50.41 218 ALA A N 1
ATOM 1773 C CA . ALA A 1 218 ? -3.114 -31.137 -9.465 1.00 50.41 218 ALA A CA 1
ATOM 1774 C C . ALA A 1 218 ? -3.933 -30.623 -10.668 1.00 50.41 218 ALA A C 1
ATOM 1776 O O . ALA A 1 218 ? -4.605 -31.385 -11.354 1.00 50.41 218 ALA A O 1
ATOM 1777 N N . GLY A 1 219 ? -3.741 -29.341 -10.985 1.00 38.78 219 GLY A N 1
ATOM 1778 C CA . GLY A 1 219 ? -3.943 -28.748 -12.305 1.00 38.78 219 GLY A CA 1
ATOM 1779 C C . GLY A 1 219 ? -2.654 -28.031 -12.688 1.00 38.78 219 GLY A C 1
ATOM 1780 O O . GLY A 1 219 ? -2.3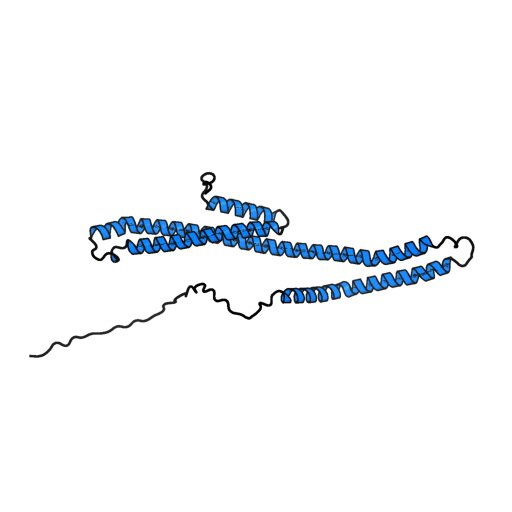31 -26.973 -12.155 1.00 38.78 219 GLY A O 1
ATOM 1781 N N . ARG A 1 220 ? -1.858 -28.673 -13.538 1.00 45.38 220 ARG A N 1
ATOM 1782 C CA . ARG A 1 220 ? -0.530 -28.238 -13.971 1.00 45.38 220 ARG A CA 1
ATOM 1783 C C . ARG A 1 220 ? -0.669 -26.972 -14.826 1.00 45.38 220 ARG A C 1
ATOM 1785 O O . ARG A 1 220 ? -0.997 -27.068 -16.001 1.00 45.38 220 ARG A O 1
ATOM 1792 N N . VAL A 1 221 ? -0.383 -25.801 -14.260 1.00 42.75 221 VAL A N 1
ATOM 1793 C CA . VAL A 1 221 ? -0.061 -24.596 -15.038 1.00 42.75 221 VAL A CA 1
ATOM 1794 C C . VAL A 1 221 ? 1.401 -24.277 -14.770 1.00 42.75 221 VAL A C 1
ATOM 1796 O O . VAL A 1 221 ? 1.788 -23.884 -13.673 1.00 42.75 221 VAL A O 1
ATOM 1799 N N . SER A 1 222 ? 2.230 -24.554 -15.773 1.00 44.06 222 SER A N 1
ATOM 1800 C CA . SER A 1 222 ? 3.649 -24.225 -15.771 1.00 44.06 222 SER A CA 1
ATOM 1801 C C . SER A 1 222 ? 3.789 -22.710 -15.904 1.00 44.06 222 SER A C 1
ATOM 1803 O O . SER A 1 222 ? 3.467 -22.149 -16.947 1.00 44.06 222 SER A O 1
ATOM 1805 N N . PHE A 1 223 ? 4.247 -22.050 -14.841 1.00 36.50 223 PHE A N 1
ATOM 1806 C CA . PHE A 1 223 ? 4.794 -20.701 -14.925 1.00 36.50 223 PHE A CA 1
ATOM 1807 C C . PHE A 1 223 ? 6.288 -20.811 -14.635 1.00 36.50 223 PHE A C 1
ATOM 1809 O O . PHE A 1 223 ? 6.692 -21.267 -13.565 1.00 36.50 223 PHE A O 1
ATOM 1816 N N . GLY A 1 224 ? 7.086 -20.508 -15.658 1.00 36.66 224 GLY A N 1
ATOM 1817 C CA . GLY A 1 224 ? 8.521 -20.747 -15.698 1.00 36.66 224 GLY A CA 1
ATOM 1818 C C . GLY A 1 224 ? 9.251 -20.126 -14.514 1.00 36.66 224 GLY A C 1
ATOM 1819 O O . GLY A 1 224 ? 9.191 -18.923 -14.272 1.00 36.66 224 GLY A O 1
ATOM 1820 N N . SER A 1 225 ? 9.978 -20.976 -13.797 1.00 36.81 225 SER A N 1
ATOM 1821 C CA . SER A 1 225 ? 11.012 -20.584 -12.855 1.00 36.81 225 SER A CA 1
ATOM 1822 C C . SER A 1 225 ? 12.109 -19.821 -13.600 1.00 36.81 225 SER A C 1
ATOM 1824 O O . SER A 1 225 ? 12.854 -20.413 -14.383 1.00 36.81 225 SER A O 1
ATOM 1826 N N . LEU A 1 226 ? 12.236 -18.521 -13.339 1.00 39.41 226 LEU A N 1
ATOM 1827 C CA . LEU A 1 226 ? 13.451 -17.771 -13.646 1.00 39.41 226 LEU A CA 1
ATOM 1828 C C . LEU A 1 226 ? 14.558 -18.288 -12.725 1.00 39.41 226 LEU A C 1
ATOM 1830 O O . LEU A 1 226 ? 14.701 -17.879 -11.574 1.00 39.41 226 LEU A O 1
ATOM 1834 N N . HIS A 1 227 ? 15.290 -19.271 -13.241 1.00 36.00 227 HIS A N 1
ATOM 1835 C CA . HIS A 1 227 ? 16.447 -19.869 -12.606 1.00 36.00 227 HIS A CA 1
ATOM 1836 C C . HIS A 1 227 ? 17.575 -18.833 -12.602 1.00 36.00 227 HIS A C 1
ATOM 1838 O O . HIS A 1 227 ? 18.155 -18.505 -13.637 1.00 36.00 227 HIS A O 1
ATOM 1844 N N . PHE A 1 228 ? 17.871 -18.297 -11.422 1.00 39.97 228 PHE A N 1
ATOM 1845 C CA . PHE A 1 228 ? 19.051 -17.483 -11.173 1.00 39.97 228 PHE A CA 1
ATOM 1846 C C . PHE A 1 228 ? 20.270 -18.414 -11.218 1.00 39.97 228 PHE A C 1
ATOM 1848 O O . PHE A 1 228 ? 20.610 -19.073 -10.237 1.00 39.97 228 PHE A O 1
ATOM 1855 N N . ALA A 1 229 ? 20.898 -18.539 -12.386 1.00 38.09 229 ALA A N 1
ATOM 1856 C CA . ALA A 1 229 ? 22.151 -19.266 -12.523 1.00 38.09 229 ALA A CA 1
ATOM 1857 C C . ALA A 1 229 ? 23.293 -18.412 -11.953 1.00 38.09 229 ALA A C 1
ATOM 1859 O O . ALA A 1 229 ? 23.846 -17.538 -12.618 1.00 38.09 229 ALA A O 1
ATOM 1860 N N . SER A 1 230 ? 23.652 -18.677 -10.697 1.00 45.38 230 SER A N 1
ATOM 1861 C CA . SER A 1 230 ? 24.947 -18.296 -10.146 1.00 45.38 230 SER A CA 1
ATOM 1862 C C . SER A 1 230 ? 26.034 -19.121 -10.837 1.00 45.38 230 SER A C 1
ATOM 1864 O O . SER A 1 230 ? 26.176 -20.313 -10.564 1.00 45.38 230 SER A O 1
ATOM 1866 N N . TRP A 1 231 ? 26.813 -18.505 -11.723 1.00 38.12 231 TRP A N 1
ATOM 1867 C CA . TRP A 1 231 ? 28.006 -19.139 -12.276 1.00 38.12 231 TRP A CA 1
ATOM 1868 C C . TRP A 1 231 ? 29.237 -18.679 -11.493 1.00 38.12 231 TRP A C 1
ATOM 1870 O O . TRP A 1 231 ? 29.681 -17.535 -11.599 1.00 38.12 231 TRP A O 1
ATOM 1880 N N . ARG A 1 232 ? 29.762 -19.586 -10.663 1.00 38.75 232 ARG A N 1
ATOM 1881 C CA . ARG A 1 232 ? 31.046 -19.473 -9.967 1.00 38.75 232 ARG A CA 1
ATOM 1882 C C . ARG A 1 232 ? 31.957 -20.602 -10.461 1.00 38.75 232 ARG A C 1
ATOM 1884 O O . ARG A 1 232 ? 31.734 -21.749 -10.104 1.00 38.75 232 ARG A O 1
ATOM 1891 N N . GLY A 1 233 ? 33.021 -20.222 -11.171 1.00 40.53 233 GLY A N 1
ATOM 1892 C CA . GLY A 1 233 ? 34.337 -20.871 -11.129 1.00 40.53 233 GLY A CA 1
ATOM 1893 C C . GLY A 1 233 ? 34.589 -22.052 -12.074 1.00 40.53 233 GLY A C 1
ATOM 1894 O O . GLY A 1 233 ? 33.824 -23.004 -12.118 1.00 40.53 233 GLY A O 1
ATOM 1895 N N . GLY A 1 234 ? 35.744 -22.031 -12.753 1.00 36.47 234 GLY A N 1
ATOM 1896 C CA . GLY A 1 234 ? 36.277 -23.226 -13.413 1.00 36.47 234 GLY A CA 1
ATOM 1897 C C . GLY A 1 234 ? 37.366 -22.965 -14.446 1.00 36.47 234 GLY A C 1
ATOM 1898 O O . GLY A 1 234 ? 37.132 -23.080 -15.639 1.00 36.47 234 GLY A O 1
ATOM 1899 N N . ARG A 1 235 ? 38.565 -22.615 -13.977 1.00 50.28 235 ARG A N 1
ATOM 1900 C CA . ARG A 1 235 ? 39.815 -22.561 -14.749 1.00 50.28 235 ARG A CA 1
ATOM 1901 C C . ARG A 1 235 ? 40.206 -23.992 -15.170 1.00 50.28 235 ARG A C 1
ATOM 1903 O O . ARG A 1 235 ? 40.350 -24.833 -14.288 1.00 50.28 235 ARG A O 1
ATOM 1910 N N . LYS A 1 236 ? 40.464 -24.247 -16.456 1.00 46.53 236 LYS A N 1
ATOM 1911 C CA . LYS A 1 236 ? 41.316 -25.364 -16.902 1.00 46.53 236 LYS A CA 1
ATOM 1912 C C . LYS A 1 236 ? 42.174 -24.922 -18.088 1.00 46.53 236 LYS A C 1
ATOM 1914 O O . LYS A 1 236 ? 41.653 -24.479 -19.105 1.00 46.53 236 LYS A O 1
ATOM 1919 N N . ARG A 1 237 ? 43.489 -24.963 -17.856 1.00 49.44 237 ARG A N 1
ATOM 1920 C CA . ARG A 1 237 ?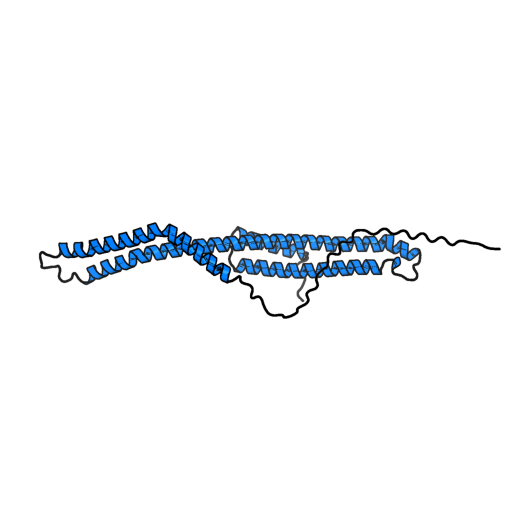 44.538 -25.021 -18.876 1.00 49.44 237 ARG A CA 1
ATOM 1921 C C . ARG A 1 237 ? 44.491 -26.426 -19.456 1.00 49.44 237 ARG A C 1
ATOM 1923 O O . ARG A 1 237 ? 44.446 -27.358 -18.659 1.00 49.44 237 ARG A O 1
ATOM 1930 N N . ASP A 1 238 ? 44.562 -26.534 -20.771 1.00 50.09 238 ASP A N 1
ATOM 1931 C CA . ASP A 1 238 ? 45.047 -27.740 -21.425 1.00 50.09 238 ASP A CA 1
ATOM 1932 C C . ASP A 1 238 ? 46.288 -27.332 -22.220 1.00 50.09 238 ASP A C 1
ATOM 1934 O O . ASP A 1 238 ? 46.223 -26.530 -23.154 1.00 50.09 238 ASP A O 1
ATOM 1938 N N . ASP A 1 239 ? 47.424 -27.824 -21.733 1.00 49.66 239 ASP A N 1
ATOM 1939 C CA . ASP A 1 239 ? 48.706 -27.846 -22.415 1.00 49.66 239 ASP A CA 1
ATOM 1940 C C . ASP A 1 239 ? 48.622 -28.899 -23.530 1.00 49.66 239 ASP A C 1
ATOM 1942 O O . ASP A 1 239 ? 48.232 -30.043 -23.292 1.00 49.66 239 ASP A O 1
ATOM 1946 N N . GLY A 1 240 ? 48.962 -28.502 -24.754 1.00 40.88 240 GLY A N 1
ATOM 1947 C CA . GLY A 1 240 ? 49.021 -29.370 -25.926 1.00 40.88 240 GLY A CA 1
ATOM 1948 C C . GLY A 1 240 ? 50.326 -29.132 -26.671 1.00 40.88 240 GLY A C 1
ATOM 1949 O O . GLY A 1 240 ? 50.390 -28.283 -27.556 1.00 40.88 240 GLY A O 1
ATOM 1950 N N . ASP A 1 241 ? 51.356 -29.861 -26.256 1.00 57.25 241 ASP A N 1
ATOM 1951 C CA . ASP A 1 241 ? 52.634 -30.038 -26.943 1.00 57.25 241 ASP A CA 1
ATOM 1952 C C . ASP A 1 241 ? 52.449 -30.915 -28.196 1.00 57.25 241 ASP A C 1
ATOM 1954 O O . ASP A 1 241 ? 51.847 -31.989 -28.091 1.00 57.25 241 ASP A O 1
ATOM 1958 N N . PRO A 1 242 ? 52.961 -30.527 -29.377 1.00 50.28 242 PRO A N 1
ATOM 1959 C CA . PRO A 1 242 ? 53.236 -31.463 -30.446 1.00 50.28 242 PRO A CA 1
ATOM 1960 C C . PRO A 1 242 ? 54.750 -31.680 -30.548 1.00 50.28 242 PRO A C 1
ATOM 1962 O O . PRO A 1 242 ? 55.478 -30.882 -31.143 1.00 50.28 242 PRO A O 1
ATOM 1965 N N . GLY A 1 243 ? 55.199 -32.814 -30.009 1.00 45.19 243 GLY A N 1
ATOM 1966 C CA . GLY A 1 243 ? 56.521 -33.362 -30.271 1.00 45.19 243 GLY A CA 1
ATOM 1967 C C . GLY A 1 243 ? 56.772 -33.505 -31.774 1.00 45.19 243 GLY A C 1
ATOM 1968 O O . GLY A 1 243 ? 56.020 -34.167 -32.491 1.00 45.19 243 GLY A O 1
ATOM 1969 N N . ALA A 1 244 ? 57.853 -32.877 -32.233 1.00 42.06 244 ALA A N 1
ATOM 1970 C CA . ALA A 1 244 ? 58.413 -33.034 -33.564 1.00 42.06 244 ALA A CA 1
ATOM 1971 C C . ALA A 1 244 ? 59.694 -33.880 -33.491 1.00 42.06 244 ALA A C 1
ATOM 1973 O O . ALA A 1 244 ? 60.642 -33.548 -32.782 1.00 42.06 244 ALA A O 1
ATOM 1974 N N . GLY A 1 245 ? 59.696 -34.965 -34.258 1.00 42.53 245 GLY A N 1
ATOM 1975 C CA . GLY A 1 245 ? 60.810 -35.869 -34.548 1.00 42.53 245 GLY A CA 1
ATOM 1976 C C . GLY A 1 245 ? 60.235 -37.223 -34.987 1.00 42.53 245 GLY A C 1
ATOM 1977 O O . GLY A 1 245 ? 59.159 -37.567 -34.496 1.00 42.53 245 GLY A O 1
ATOM 1978 N N . PRO A 1 246 ? 60.873 -38.011 -35.875 1.00 54.41 246 PRO A N 1
ATOM 1979 C CA . PRO A 1 246 ? 62.268 -37.936 -36.327 1.00 54.41 246 PRO A CA 1
ATOM 1980 C C . PRO A 1 246 ? 62.442 -37.980 -37.869 1.00 54.41 246 PRO A C 1
ATOM 1982 O O . PRO A 1 246 ? 61.501 -38.299 -38.590 1.00 54.41 246 PRO A O 1
ATOM 1985 N N . VAL A 1 247 ? 63.633 -37.616 -38.363 1.00 41.53 247 VAL A N 1
ATOM 1986 C CA . VAL A 1 247 ? 64.662 -38.403 -39.103 1.00 41.53 247 VAL A CA 1
ATOM 1987 C C . VAL A 1 247 ? 65.664 -37.404 -39.681 1.00 41.53 247 VAL A C 1
ATOM 1989 O O . VAL A 1 247 ? 65.227 -36.475 -40.393 1.00 41.53 247 VAL A O 1
#

Foldseek 3Di:
DDDDPDPDDPLVVLVVLLVVLLVCLPPDQQDPVSLVSLVVSLVVLVVVLVVLVVVLVVLVVVLVCLAQVVDPDHDPVSNVCCVPPVVVVSVVVSVVSVVVSVSSVVSSVSSVVSSVSSVVSVVVVVVVVVVVVVVVVLVCLLVVLVVVLCVVVVVPCPPVPDDPPPVVVCCVSVVVSVVVSVVVSVVCVVCVVVCVVVVVVVVVVVVVVVPDDDPDDDDDDDDDDPDPDDDDDDDDDDDDDDDDDDD

pLDDT: mean 72.66, std 17.72, range [34.91, 94.5]

Sequence (247 aa):
MSPLYEGKRVRELYEGFTSTLQYKAYHKPPGKRLIGEVQTLQEEISACLKVLQGQEEFAADFKAVLSPRSFRISTSFQSLQYREFIKPAANALLKDIRDERKKLMHLMGRLNMIEQKARYRIELLEEDNSKAIFIFTLVTVIFLPLSFVTSYMGMNTADIRDTNKTQGTFWAAALPTTVVVLSVTMLLAYNASAIREWLFDARLEWSEHRQRPRRGHAGRVSFGSLHFASWRGGRKRDDGDPGAGPV

Organism: NCBI:txid1176127

Secondary structure (DSSP, 8-state):
-----TT--HHHHHHHHHHHHHHHHHHSPPPHHHHHHHHHHHHHHHHHHHHHHHHHHHHHHHHHHTSGGGSSS--HHHHHHIIIIIHHHHHHHHHHHHHHHHHHHHHHHHHHHHHHHHHHHHHHHHHHHHHHHHHHHHHHHHHHHHHHHHHHHHHS-TT-TT-TTHHHHHHHHHHHHHHHHHHHHHHHHHHHHHHHHHHHHHHHHHHHGGG------------------------------------

InterPro domains:
  IPR002523 Mg2+ transporter protein, CorA-like/Zinc transport protein ZntB [PF01544] (107-186)
  IPR045863 CorA, transmembrane region [SSF144083] (131-187)

Radius of gyration: 38.5 Å; chains: 1; bounding box: 123×55×96 Å